Protein AF-A0A8H6I707-F1 (afdb_monomer_lite)

Organism: NCBI:txid980116

Structure (mmCIF, N/CA/C/O backbone):
data_AF-A0A8H6I707-F1
#
_entry.id   AF-A0A8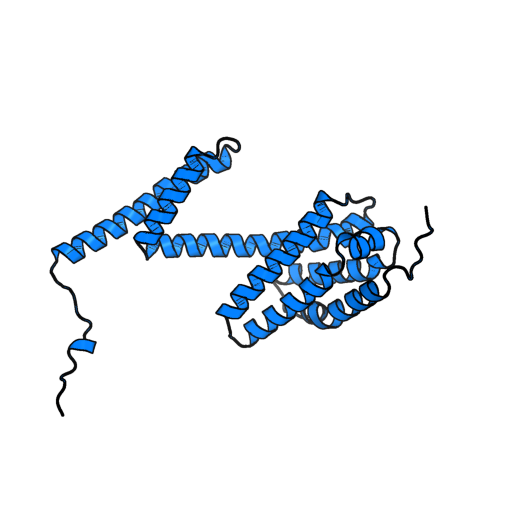H6I707-F1
#
loop_
_atom_site.group_PDB
_atom_site.id
_atom_site.type_symbol
_atom_site.label_atom_id
_atom_site.label_alt_id
_atom_site.label_comp_id
_atom_site.label_asym_id
_atom_site.label_entity_id
_atom_site.label_seq_id
_atom_site.pdbx_PDB_ins_code
_atom_site.Cartn_x
_atom_site.Cartn_y
_atom_site.Cartn_z
_atom_site.occupancy
_atom_site.B_iso_or_equiv
_atom_site.auth_seq_id
_atom_site.auth_comp_id
_atom_site.auth_asym_id
_atom_site.auth_atom_id
_atom_site.pdbx_PDB_model_num
ATOM 1 N N . MET A 1 1 ? -28.990 9.681 16.521 1.00 47.50 1 MET A N 1
ATOM 2 C CA . MET A 1 1 ? -27.832 8.826 16.191 1.00 47.50 1 MET A CA 1
ATOM 3 C C . MET A 1 1 ? -28.212 7.433 16.639 1.00 47.50 1 MET A C 1
ATOM 5 O O . MET A 1 1 ? -28.521 7.293 17.809 1.00 47.50 1 MET A O 1
ATOM 9 N N . ALA A 1 2 ? -28.347 6.466 15.732 1.00 52.16 2 ALA A N 1
ATOM 10 C CA . ALA A 1 2 ? -28.592 5.090 16.159 1.00 52.16 2 ALA A CA 1
ATOM 11 C C . ALA A 1 2 ? -27.351 4.607 16.919 1.00 52.16 2 ALA A C 1
ATOM 13 O O . ALA A 1 2 ? -26.240 4.763 16.407 1.00 52.16 2 ALA A O 1
ATOM 14 N N .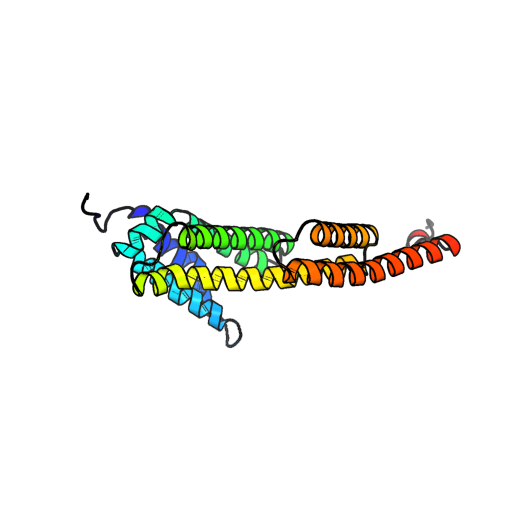 ASP A 1 3 ? -27.536 4.092 18.131 1.00 59.59 3 ASP A N 1
ATOM 15 C CA . ASP A 1 3 ? -26.448 3.581 18.961 1.00 59.59 3 ASP A CA 1
ATOM 16 C C . ASP A 1 3 ? -25.754 2.438 18.216 1.00 59.59 3 ASP A C 1
ATOM 18 O O . ASP A 1 3 ? -26.311 1.350 18.056 1.00 59.59 3 ASP A O 1
ATOM 22 N N . SER A 1 4 ? -24.548 2.692 17.702 1.00 66.38 4 SER A N 1
ATOM 23 C CA . SER A 1 4 ? -23.778 1.670 17.002 1.00 66.38 4 SER A CA 1
ATOM 24 C C . SER A 1 4 ? -23.424 0.570 17.992 1.00 66.38 4 SER A C 1
ATOM 26 O O . SER A 1 4 ? -22.675 0.804 18.946 1.00 66.38 4 SER A O 1
ATOM 28 N N . THR A 1 5 ? -23.959 -0.628 17.784 1.00 81.06 5 THR A N 1
ATOM 29 C CA . THR A 1 5 ? -23.698 -1.749 18.679 1.00 81.06 5 THR A CA 1
ATOM 30 C C . THR A 1 5 ? -22.408 -2.448 18.256 1.00 81.06 5 THR A C 1
ATOM 32 O O . THR A 1 5 ? -22.033 -2.469 17.082 1.00 81.06 5 THR A O 1
ATOM 35 N N . TRP A 1 6 ? -21.698 -3.076 19.193 1.00 77.62 6 TRP A N 1
ATOM 36 C CA . TRP A 1 6 ? -20.438 -3.769 18.883 1.00 77.62 6 TRP A CA 1
ATOM 37 C C . TRP A 1 6 ? -20.618 -4.928 17.880 1.00 77.62 6 TRP A C 1
ATOM 39 O O . TRP A 1 6 ? -19.658 -5.324 17.217 1.00 77.62 6 TRP A O 1
ATOM 49 N N . LYS A 1 7 ? -21.851 -5.431 17.726 1.00 83.31 7 LYS A N 1
ATOM 50 C CA . LYS A 1 7 ? -22.258 -6.455 16.751 1.00 83.31 7 LYS A CA 1
ATOM 51 C C . LYS A 1 7 ? -22.465 -5.913 15.331 1.00 83.31 7 LYS A C 1
ATOM 53 O O . LYS A 1 7 ? -22.609 -6.703 14.400 1.00 83.31 7 LYS A O 1
ATOM 58 N N . ASP A 1 8 ? -22.457 -4.599 15.125 1.00 86.69 8 ASP A N 1
ATOM 59 C CA . ASP A 1 8 ? -22.584 -4.026 13.785 1.00 86.69 8 ASP A CA 1
ATOM 60 C C . ASP A 1 8 ? -21.411 -4.477 12.911 1.00 86.69 8 ASP A C 1
ATOM 62 O O . ASP A 1 8 ? -20.247 -4.361 13.315 1.00 86.69 8 ASP A O 1
ATOM 66 N N . GLY A 1 9 ? -21.713 -4.998 11.719 1.00 88.12 9 GLY A N 1
ATOM 67 C CA . GLY A 1 9 ? -20.696 -5.483 10.785 1.00 88.12 9 GLY A CA 1
ATOM 68 C C . GLY A 1 9 ? -19.899 -6.686 11.301 1.00 88.12 9 GLY A C 1
ATOM 69 O O . GLY A 1 9 ? -18.761 -6.883 10.877 1.00 88.12 9 GLY A O 1
ATOM 70 N N . ILE A 1 10 ? -20.466 -7.493 12.211 1.00 91.44 10 ILE A N 1
ATOM 71 C CA . ILE A 1 10 ? -19.756 -8.606 12.864 1.00 91.44 10 ILE A CA 1
ATOM 72 C C . ILE A 1 10 ? -19.141 -9.602 11.873 1.00 91.44 10 ILE A C 1
ATOM 74 O O . ILE A 1 10 ? -18.035 -10.076 12.109 1.00 91.44 10 ILE A O 1
ATOM 78 N N . LEU A 1 11 ? -19.801 -9.868 10.739 1.00 92.56 11 LEU A N 1
ATOM 79 C CA . LEU A 1 11 ? -19.260 -10.734 9.685 1.00 92.56 11 LEU A CA 1
ATOM 80 C C . LEU A 1 11 ? -17.928 -10.208 9.153 1.00 92.56 11 LEU A C 1
ATOM 82 O O . LEU A 1 11 ? -16.962 -10.961 9.063 1.00 92.56 11 LEU A O 1
ATOM 86 N N . LEU A 1 12 ? -17.857 -8.912 8.847 1.00 93.88 12 LEU A N 1
ATOM 87 C CA . LEU A 1 12 ? -16.632 -8.305 8.349 1.00 93.88 12 LEU A CA 1
ATOM 88 C C . LEU A 1 12 ? -15.565 -8.235 9.448 1.00 93.88 12 LEU A C 1
ATOM 90 O O . LEU A 1 12 ? -14.408 -8.528 9.177 1.00 93.88 12 LEU A O 1
ATOM 94 N N . LYS A 1 13 ? -15.949 -7.941 10.697 1.00 94.00 13 LYS A N 1
ATOM 95 C CA . LYS A 1 13 ? -15.023 -7.951 11.842 1.00 94.00 13 LYS A CA 1
ATOM 96 C C . LYS A 1 13 ? -14.368 -9.317 12.032 1.00 94.00 13 LYS A C 1
ATOM 98 O O . LYS A 1 13 ? -13.145 -9.405 12.116 1.00 94.00 13 LYS A O 1
ATOM 103 N N . ILE A 1 14 ? -15.172 -10.382 12.046 1.00 94.31 14 ILE A N 1
ATOM 104 C CA . ILE A 1 14 ? -14.687 -11.764 12.143 1.00 94.31 14 ILE A CA 1
ATOM 105 C C . ILE A 1 14 ? -13.830 -12.107 10.924 1.00 94.31 14 ILE A C 1
ATOM 107 O O . ILE A 1 14 ? -12.748 -12.662 11.084 1.00 94.31 14 ILE A O 1
ATOM 111 N N . THR A 1 15 ? -14.264 -11.729 9.720 1.00 95.62 15 THR A N 1
ATOM 112 C CA . THR A 1 15 ? -13.485 -11.952 8.494 1.00 95.62 15 THR A CA 1
ATOM 113 C C . THR A 1 15 ? -12.115 -11.287 8.594 1.00 95.62 15 THR A C 1
ATOM 115 O O . THR A 1 15 ? -11.119 -11.953 8.350 1.00 95.62 15 THR A O 1
ATOM 118 N N . ASN A 1 16 ? -12.042 -10.026 9.029 1.00 94.88 16 ASN A N 1
ATOM 119 C CA . ASN A 1 16 ? -10.795 -9.285 9.229 1.00 94.88 16 ASN A CA 1
ATOM 120 C C . ASN A 1 16 ? -9.863 -9.980 10.232 1.00 94.88 16 ASN A C 1
ATOM 122 O O . ASN A 1 16 ? -8.661 -10.058 9.997 1.00 94.88 16 ASN A O 1
ATOM 126 N N . VAL A 1 17 ? -10.413 -10.520 11.324 1.00 94.50 17 VAL A N 1
ATOM 127 C CA . VAL A 1 17 ? -9.647 -11.319 12.292 1.00 94.50 17 VAL A CA 1
ATOM 128 C C . VAL A 1 17 ? -9.099 -12.586 11.632 1.00 94.50 17 VAL A C 1
ATOM 130 O O . VAL A 1 17 ? -7.902 -12.849 11.712 1.00 94.50 17 VAL A O 1
ATOM 133 N N . LEU A 1 18 ? -9.948 -13.349 10.940 1.00 94.00 18 LEU A N 1
ATOM 134 C CA . LEU A 1 18 ? -9.556 -14.603 10.295 1.00 94.00 18 LEU A CA 1
ATOM 135 C C . LEU A 1 18 ? -8.489 -14.385 9.221 1.00 94.00 18 LEU A C 1
ATOM 137 O O . LEU A 1 18 ? -7.448 -15.032 9.257 1.00 94.00 18 LEU A O 1
ATOM 141 N N . VAL A 1 19 ? -8.707 -13.451 8.294 1.00 93.56 19 VAL A N 1
ATOM 142 C CA . VAL A 1 19 ? -7.744 -13.163 7.219 1.00 93.56 19 VAL A CA 1
ATOM 143 C C . VAL A 1 19 ? -6.437 -12.598 7.768 1.00 93.56 19 VAL A C 1
ATOM 145 O O . VAL A 1 19 ? -5.379 -12.910 7.229 1.00 93.56 19 VAL A O 1
ATOM 148 N N . TYR A 1 20 ? -6.478 -11.832 8.864 1.00 92.56 20 TYR A N 1
ATOM 149 C CA . TYR A 1 20 ? -5.261 -11.385 9.529 1.00 92.56 20 TYR A CA 1
ATOM 150 C C . TYR A 1 20 ? -4.444 -12.578 10.026 1.00 92.56 20 TYR A C 1
ATOM 152 O O . TYR A 1 20 ? -3.286 -12.716 9.647 1.00 92.56 20 TYR A O 1
ATOM 160 N N . PHE A 1 21 ? -5.035 -13.478 10.814 1.00 90.56 21 PHE A N 1
ATOM 161 C CA . PHE A 1 21 ? -4.292 -14.612 11.369 1.00 90.56 21 PHE A CA 1
ATOM 162 C C . PHE A 1 21 ? -3.865 -15.639 10.314 1.00 90.56 21 PHE A C 1
ATOM 164 O O . PHE A 1 21 ? -2.775 -16.192 10.427 1.00 90.56 21 PHE A O 1
ATOM 171 N N . LEU A 1 22 ? -4.686 -15.872 9.287 1.00 87.94 22 LEU A N 1
ATOM 172 C CA . LEU A 1 22 ? -4.399 -16.862 8.246 1.00 87.94 22 LEU A CA 1
ATOM 173 C C . LEU A 1 22 ? -3.370 -16.381 7.216 1.00 87.94 22 LEU A C 1
ATOM 175 O O . LEU A 1 22 ? -2.589 -17.194 6.730 1.00 87.94 22 LEU A O 1
ATOM 179 N N . PHE A 1 23 ? -3.375 -15.091 6.863 1.00 87.50 23 PHE A N 1
ATOM 180 C CA . PHE A 1 23 ? -2.634 -14.593 5.694 1.00 87.50 23 PHE A CA 1
ATOM 181 C C . PHE A 1 23 ? -1.590 -13.516 6.003 1.00 87.50 23 PHE A C 1
ATOM 183 O O . PHE A 1 23 ? -0.631 -13.363 5.248 1.00 87.50 23 PHE A O 1
ATOM 190 N N . LEU A 1 24 ? -1.760 -12.755 7.087 1.00 82.12 24 LEU A N 1
ATOM 191 C CA . LEU A 1 24 ? -0.835 -11.682 7.474 1.00 82.12 24 LEU A CA 1
ATOM 192 C C . LEU A 1 24 ? 0.046 -12.116 8.659 1.00 82.12 24 LEU A C 1
ATOM 194 O O . LEU A 1 24 ? 1.253 -11.890 8.652 1.00 82.12 24 LEU A O 1
ATOM 198 N N . GLY A 1 25 ? -0.521 -12.810 9.649 1.00 67.06 25 GLY A N 1
ATOM 199 C CA . GLY A 1 25 ? 0.134 -13.152 10.915 1.00 67.06 25 GLY A CA 1
ATOM 200 C C . GLY A 1 25 ? 1.365 -14.055 10.792 1.00 67.06 25 GLY A C 1
ATOM 201 O O . GLY A 1 25 ? 2.276 -13.950 11.613 1.00 67.06 25 GLY A O 1
ATOM 202 N N . SER A 1 26 ? 1.454 -14.888 9.751 1.00 60.56 26 SER A N 1
ATOM 203 C CA . SER A 1 26 ? 2.606 -15.775 9.524 1.00 60.56 26 SER A CA 1
ATOM 204 C C . SER A 1 26 ? 3.907 -15.024 9.220 1.00 60.56 26 SER A C 1
ATOM 206 O O . SER A 1 26 ? 4.987 -15.576 9.415 1.00 60.56 26 SER A O 1
ATOM 208 N N . ASN A 1 27 ? 3.830 -13.759 8.792 1.00 61.41 27 ASN A N 1
ATOM 209 C CA . ASN A 1 27 ? 4.999 -12.962 8.408 1.00 61.41 27 ASN A CA 1
ATOM 210 C C . ASN A 1 27 ? 5.709 -12.282 9.592 1.00 61.41 27 ASN A C 1
ATOM 212 O O . ASN A 1 27 ? 6.724 -11.618 9.391 1.00 61.41 27 ASN A O 1
ATOM 216 N N . ILE A 1 28 ? 5.214 -12.448 10.826 1.00 58.28 28 ILE A N 1
ATOM 217 C CA . ILE A 1 28 ? 5.841 -11.880 12.036 1.00 58.28 28 ILE A CA 1
ATOM 218 C C . ILE A 1 28 ? 7.201 -12.549 12.326 1.00 58.28 28 ILE A C 1
ATOM 220 O O . ILE A 1 28 ? 8.060 -11.955 12.974 1.00 58.28 28 ILE A O 1
ATOM 224 N N . TYR A 1 29 ? 7.444 -13.742 11.774 1.00 50.97 29 TYR A N 1
ATOM 225 C CA . TYR A 1 29 ? 8.694 -14.484 11.921 1.00 50.97 29 TYR A CA 1
ATOM 226 C C . TYR A 1 29 ? 9.591 -14.321 10.683 1.00 50.97 29 TYR A C 1
ATOM 228 O O . TYR A 1 29 ? 9.667 -15.211 9.841 1.00 50.97 29 TYR A O 1
ATOM 236 N N . THR A 1 30 ? 10.286 -13.187 10.552 1.00 55.25 30 THR A N 1
ATOM 237 C CA . THR A 1 30 ? 11.397 -13.041 9.587 1.00 55.25 30 THR A CA 1
ATOM 238 C C . THR A 1 30 ? 12.643 -12.404 10.242 1.00 55.25 30 THR A C 1
ATOM 240 O O . THR A 1 30 ? 12.499 -11.602 11.163 1.00 55.25 30 THR A O 1
ATOM 243 N N . PRO A 1 31 ? 13.866 -12.824 9.842 1.00 48.84 31 PRO A N 1
ATOM 244 C CA . PRO A 1 31 ? 15.139 -12.646 10.571 1.00 48.84 31 PRO A CA 1
ATOM 245 C C . PRO A 1 31 ? 15.646 -11.183 10.605 1.00 48.84 31 PRO A C 1
ATOM 247 O O . PRO A 1 31 ? 15.105 -10.335 9.893 1.00 48.84 31 PRO A O 1
ATOM 250 N N . PRO A 1 32 ? 16.671 -10.845 11.426 1.00 48.31 32 PRO A N 1
ATOM 251 C CA . PRO A 1 32 ? 17.026 -9.451 11.722 1.00 48.31 32 PRO A CA 1
ATOM 252 C C . PRO A 1 32 ? 17.471 -8.647 10.490 1.00 48.31 32 PRO A C 1
ATOM 254 O O . PRO A 1 32 ? 18.205 -9.147 9.640 1.00 48.31 32 PRO A O 1
ATOM 257 N N . GLY A 1 33 ? 17.063 -7.371 10.428 1.00 59.75 33 GLY A N 1
ATOM 258 C CA . GLY A 1 33 ? 17.470 -6.411 9.393 1.00 59.75 33 GLY A CA 1
ATOM 259 C C . GLY A 1 33 ? 16.309 -5.549 8.859 1.00 59.75 33 GLY A C 1
ATOM 260 O O . GLY A 1 33 ? 15.392 -5.238 9.620 1.00 59.75 33 GLY A O 1
ATOM 261 N N . PRO A 1 34 ? 16.299 -5.147 7.568 1.00 56.72 34 PRO A N 1
ATOM 262 C CA . PRO A 1 34 ? 15.285 -4.247 6.985 1.00 56.72 34 PRO A CA 1
ATOM 263 C C . PRO A 1 34 ? 13.833 -4.768 7.051 1.00 56.72 34 PRO A C 1
ATOM 265 O O . PRO A 1 34 ? 12.900 -4.019 6.771 1.00 56.72 34 PRO A O 1
ATOM 268 N N . PHE A 1 35 ? 13.628 -6.013 7.486 1.00 67.25 35 PHE A N 1
ATOM 269 C CA . PHE A 1 35 ? 12.322 -6.622 7.742 1.00 67.25 35 PHE A CA 1
ATOM 270 C C . PHE A 1 35 ? 11.647 -6.155 9.047 1.00 67.25 35 PHE A C 1
ATOM 272 O O . PHE A 1 35 ? 10.461 -6.408 9.234 1.00 67.25 35 PHE A O 1
ATOM 279 N N . LEU A 1 36 ? 12.337 -5.401 9.918 1.00 75.00 36 LEU A N 1
ATOM 280 C CA . LEU A 1 36 ? 11.749 -4.859 11.158 1.00 75.00 36 LEU A CA 1
ATOM 281 C C . LEU A 1 36 ? 10.542 -3.943 10.909 1.00 75.00 36 LEU A C 1
ATOM 283 O O . LEU A 1 36 ? 9.583 -3.956 11.680 1.00 75.00 36 LEU A O 1
ATOM 287 N N . ILE A 1 37 ? 10.568 -3.163 9.823 1.00 80.38 37 ILE A N 1
ATOM 288 C CA . ILE A 1 37 ? 9.442 -2.297 9.445 1.00 80.38 37 ILE A CA 1
ATOM 289 C C . ILE A 1 37 ? 8.227 -3.152 9.073 1.00 80.38 37 ILE A C 1
ATOM 291 O O . ILE A 1 37 ? 7.104 -2.805 9.427 1.00 80.38 37 ILE A O 1
ATOM 295 N N . TRP A 1 38 ? 8.441 -4.298 8.423 1.00 83.19 38 TRP A N 1
ATOM 296 C CA . TRP A 1 38 ? 7.367 -5.224 8.076 1.00 83.19 38 TRP A CA 1
ATOM 297 C C . TRP A 1 38 ? 6.721 -5.816 9.329 1.00 83.19 38 TRP A C 1
ATOM 299 O O . TRP A 1 38 ? 5.499 -5.767 9.467 1.00 83.19 38 TRP A O 1
ATOM 309 N N . SER A 1 39 ? 7.527 -6.277 10.290 1.00 82.88 39 SER A N 1
ATOM 310 C CA . SER A 1 39 ? 7.032 -6.744 11.591 1.00 82.88 39 SER A CA 1
ATOM 311 C C . SER A 1 39 ? 6.254 -5.651 12.328 1.00 82.88 39 SER A C 1
ATOM 313 O O . SER A 1 39 ? 5.172 -5.919 12.848 1.00 82.88 39 SER A O 1
ATOM 315 N N . LEU A 1 40 ? 6.747 -4.407 12.317 1.00 87.19 40 LEU A N 1
ATOM 316 C CA . LEU A 1 40 ? 6.047 -3.263 12.905 1.00 87.19 40 LEU A CA 1
ATOM 317 C C . LEU A 1 40 ? 4.691 -3.014 12.231 1.00 87.19 40 LEU A C 1
ATOM 319 O O . LEU A 1 40 ? 3.696 -2.834 12.929 1.00 87.19 40 LEU A O 1
ATOM 323 N N . ILE A 1 41 ? 4.627 -3.046 10.895 1.00 90.19 41 ILE A N 1
ATOM 324 C CA . ILE A 1 41 ? 3.366 -2.913 10.149 1.00 90.19 41 ILE A CA 1
ATOM 325 C C . ILE A 1 41 ? 2.387 -4.012 10.572 1.00 90.19 41 ILE A C 1
ATOM 327 O O . ILE A 1 41 ? 1.230 -3.709 10.842 1.00 90.19 41 ILE A O 1
ATOM 331 N N . HIS A 1 42 ? 2.835 -5.262 10.700 1.00 88.62 42 HIS A N 1
ATOM 332 C CA . HIS A 1 42 ? 1.970 -6.374 11.111 1.00 88.62 42 HIS A CA 1
ATOM 333 C C . HIS A 1 42 ? 1.439 -6.189 12.533 1.00 88.62 42 HIS A C 1
ATOM 335 O O . HIS A 1 42 ? 0.245 -6.353 12.767 1.00 88.62 42 HIS A O 1
ATOM 341 N N . VAL A 1 43 ? 2.288 -5.759 13.469 1.00 90.06 43 VAL A N 1
ATOM 342 C CA . VAL A 1 43 ? 1.866 -5.436 14.841 1.00 90.06 43 VAL A CA 1
ATOM 343 C C . VAL A 1 43 ? 0.848 -4.291 14.859 1.00 90.06 43 VAL A C 1
ATOM 345 O O . VAL A 1 43 ? -0.156 -4.371 15.567 1.00 90.06 43 VAL A O 1
ATOM 348 N N . LEU A 1 44 ? 1.053 -3.244 14.058 1.00 92.88 44 LEU A N 1
ATOM 349 C CA . LEU A 1 44 ? 0.096 -2.141 13.951 1.00 92.88 44 LEU A CA 1
ATOM 350 C C . LEU A 1 44 ? -1.226 -2.591 13.314 1.00 92.88 44 LEU A C 1
ATOM 352 O O . LEU A 1 44 ? -2.285 -2.193 13.793 1.00 92.88 44 LEU A O 1
ATOM 356 N N . LEU A 1 45 ? -1.178 -3.459 12.298 1.00 93.12 45 LEU A N 1
ATOM 357 C CA . LEU A 1 45 ? -2.360 -4.050 11.663 1.00 93.12 45 LEU A CA 1
ATOM 358 C C . LEU A 1 45 ? -3.132 -4.973 12.613 1.00 93.12 45 LEU A C 1
ATOM 360 O O . LEU A 1 45 ? -4.362 -4.967 12.590 1.00 93.12 45 LEU A O 1
ATOM 364 N N . LEU A 1 46 ? -2.450 -5.712 13.496 1.00 92.81 46 LEU A N 1
ATOM 365 C CA . LEU A 1 46 ? -3.109 -6.417 14.599 1.00 92.81 46 LEU A CA 1
ATOM 366 C C . LEU A 1 46 ? -3.862 -5.426 15.489 1.00 92.81 46 LEU A C 1
ATOM 368 O O . LEU A 1 46 ? -5.025 -5.650 15.824 1.00 92.81 46 LEU A O 1
ATOM 372 N N . GLY A 1 47 ? -3.219 -4.303 15.817 1.00 93.12 47 GLY A N 1
ATOM 373 C CA . GLY A 1 47 ? -3.850 -3.181 16.504 1.00 93.12 47 GLY A CA 1
ATOM 374 C C . GLY A 1 47 ? -5.098 -2.678 15.774 1.00 93.12 47 GLY A C 1
ATOM 375 O O . GLY A 1 47 ? -6.139 -2.540 16.405 1.00 93.12 47 GLY A O 1
ATOM 376 N N . THR A 1 48 ? -5.053 -2.504 14.447 1.00 94.19 48 THR A N 1
ATOM 377 C CA . THR A 1 48 ? -6.216 -2.135 13.613 1.00 94.19 48 THR A CA 1
ATOM 378 C C . THR A 1 48 ? -7.364 -3.139 13.742 1.00 94.19 48 THR A C 1
ATOM 380 O O . THR A 1 48 ? -8.523 -2.756 13.923 1.00 94.19 48 THR A O 1
ATOM 383 N N . VAL A 1 49 ? -7.047 -4.434 13.670 1.00 94.25 49 VAL A N 1
ATOM 384 C CA . VAL A 1 49 ? -8.016 -5.539 13.748 1.00 94.25 49 VAL A CA 1
ATOM 385 C C . VAL A 1 49 ? -8.645 -5.642 15.138 1.00 94.25 49 VAL A C 1
ATOM 387 O O . VAL A 1 49 ? -9.803 -6.038 15.249 1.00 94.25 49 VAL A O 1
ATOM 390 N N . ILE A 1 50 ? -7.936 -5.260 16.198 1.00 93.25 50 ILE A N 1
ATOM 391 C CA . ILE A 1 50 ? -8.506 -5.150 17.548 1.00 93.25 50 ILE A CA 1
ATOM 392 C C . ILE A 1 50 ? -9.318 -3.852 17.676 1.00 93.25 50 ILE A C 1
ATOM 394 O O . ILE A 1 50 ? -10.420 -3.845 18.228 1.00 93.25 50 ILE A O 1
ATOM 398 N N . TYR A 1 51 ? -8.817 -2.749 17.121 1.00 93.50 51 TYR A N 1
ATOM 399 C CA . TYR A 1 51 ? -9.430 -1.431 17.249 1.00 93.50 51 TYR A CA 1
ATOM 400 C C . TYR A 1 51 ? -10.787 -1.327 16.535 1.00 93.50 51 TYR A C 1
ATOM 402 O O . TYR A 1 51 ? -11.660 -0.584 16.978 1.00 93.50 51 TYR A O 1
ATOM 410 N N . GLN A 1 52 ? -11.038 -2.134 15.495 1.00 93.19 52 GLN A N 1
ATOM 411 C CA . GLN A 1 52 ? -12.325 -2.159 14.779 1.00 93.19 52 GLN A CA 1
ATOM 412 C C . GLN A 1 52 ? -13.545 -2.512 15.660 1.00 93.19 52 GLN A C 1
ATOM 414 O O . GLN A 1 52 ? -14.685 -2.298 15.245 1.00 93.19 52 GLN A O 1
ATOM 419 N N . PHE A 1 53 ? -13.332 -3.090 16.849 1.00 92.69 53 PHE A N 1
ATOM 420 C CA . PHE A 1 53 ? -14.402 -3.397 17.806 1.00 92.69 53 PHE A CA 1
ATOM 421 C C . PHE A 1 53 ? -14.847 -2.174 18.624 1.00 92.69 53 PHE A C 1
ATOM 423 O O . PHE A 1 53 ? -15.912 -2.214 19.241 1.00 92.69 53 PHE A O 1
ATOM 430 N N . PHE A 1 54 ? -14.080 -1.083 18.586 1.00 91.38 54 PHE A N 1
ATOM 431 C CA . PHE A 1 54 ? -14.408 0.193 19.216 1.00 91.38 54 PHE A CA 1
ATOM 432 C C . PHE A 1 54 ? -15.145 1.120 18.232 1.00 91.38 54 PHE A C 1
ATOM 434 O O . PHE A 1 54 ? -15.001 0.955 17.019 1.00 91.38 54 PHE A O 1
ATOM 441 N N . PRO A 1 55 ? -15.909 2.122 18.712 1.00 86.88 55 PRO A N 1
ATOM 442 C CA . PRO A 1 55 ? -16.692 3.004 17.841 1.00 86.88 55 PRO A CA 1
ATOM 443 C C . PRO A 1 55 ? -15.868 3.732 16.763 1.00 86.88 55 PRO A C 1
ATOM 445 O O . PRO A 1 55 ? -16.265 3.726 15.599 1.00 86.88 55 PRO A O 1
ATOM 448 N N . GLY A 1 56 ? -14.700 4.289 17.120 1.00 84.56 56 GLY A N 1
ATOM 449 C CA . GLY A 1 56 ? -13.809 4.977 16.168 1.00 84.56 56 GLY A CA 1
ATOM 450 C C . GLY A 1 56 ? -13.228 4.034 15.111 1.00 84.56 56 GLY A C 1
ATOM 451 O O . GLY A 1 56 ? -13.280 4.302 13.908 1.00 84.56 56 GLY A O 1
ATOM 452 N N . GLY A 1 57 ? -12.784 2.852 15.547 1.00 86.50 57 GLY A N 1
ATOM 453 C CA . GLY A 1 57 ? -12.269 1.824 14.651 1.00 86.50 57 GLY A CA 1
ATOM 454 C C . GLY A 1 57 ? -13.329 1.236 13.728 1.00 86.50 57 GLY A C 1
ATOM 455 O O . GLY A 1 57 ? -13.042 1.020 12.554 1.00 86.50 57 GLY A O 1
ATOM 456 N N . LYS A 1 58 ? -14.560 1.013 14.205 1.00 91.25 58 LYS A N 1
ATOM 457 C CA . LYS A 1 58 ? -15.667 0.516 13.371 1.00 91.25 58 LYS A CA 1
ATOM 458 C C . LYS A 1 58 ? -15.932 1.463 12.199 1.00 91.25 58 LYS A C 1
ATOM 460 O O . LYS A 1 58 ? -15.945 1.002 11.058 1.00 91.25 58 LYS A O 1
ATOM 465 N N . ALA A 1 59 ? -16.082 2.760 12.474 1.00 88.25 59 ALA A N 1
ATOM 466 C CA . ALA A 1 59 ? -16.405 3.758 11.454 1.00 88.25 59 ALA A CA 1
ATOM 467 C C . ALA A 1 59 ? -15.401 3.746 10.290 1.00 88.25 59 ALA A C 1
ATOM 469 O O . ALA A 1 59 ? -15.780 3.839 9.127 1.00 88.25 59 ALA A O 1
ATOM 470 N N . THR A 1 60 ? -14.115 3.548 10.577 1.00 89.06 60 THR A N 1
ATOM 471 C CA . THR A 1 60 ? -13.105 3.560 9.514 1.00 89.06 60 THR A CA 1
ATOM 472 C C . THR A 1 60 ? -12.822 2.167 8.955 1.00 89.06 60 THR A C 1
ATOM 474 O O . THR A 1 60 ? -12.804 1.979 7.743 1.00 89.06 60 THR A O 1
ATOM 477 N N . VAL A 1 61 ? -12.617 1.152 9.795 1.00 91.00 61 VAL A N 1
ATOM 478 C CA . VAL A 1 61 ? -12.202 -0.189 9.341 1.00 91.00 61 VAL A CA 1
ATOM 479 C C . VAL A 1 61 ? -13.365 -0.964 8.718 1.00 91.00 61 VAL A C 1
ATOM 481 O O . VAL A 1 61 ? -13.196 -1.617 7.689 1.00 91.00 61 VAL A O 1
ATOM 484 N N . VAL A 1 62 ? -14.555 -0.887 9.311 1.00 92.31 62 VA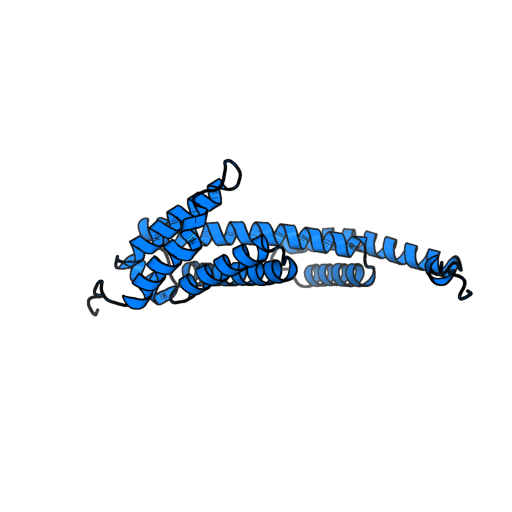L A N 1
ATOM 485 C CA . VAL A 1 62 ? -15.724 -1.646 8.848 1.00 92.31 62 VAL A CA 1
ATOM 486 C C . VAL A 1 62 ? -16.479 -0.860 7.784 1.00 92.31 62 VAL A C 1
ATOM 488 O O . VAL A 1 62 ? -16.728 -1.399 6.704 1.00 92.31 62 VAL A O 1
ATOM 491 N N . ASP A 1 63 ? -16.794 0.408 8.057 1.00 90.00 63 ASP A N 1
ATOM 492 C CA . ASP A 1 63 ? -17.664 1.184 7.168 1.00 90.00 63 ASP A CA 1
ATOM 493 C C . ASP A 1 63 ? -16.882 1.774 5.975 1.00 90.00 63 ASP A C 1
ATOM 495 O O . ASP A 1 63 ? -17.352 1.703 4.838 1.00 90.00 63 ASP A O 1
ATOM 499 N N . ALA A 1 64 ? -15.656 2.280 6.182 1.00 89.44 64 ALA A N 1
ATOM 500 C CA . ALA A 1 64 ? -14.865 2.890 5.105 1.00 89.44 64 ALA A CA 1
ATOM 501 C C . ALA A 1 64 ? -13.981 1.893 4.338 1.00 89.44 64 ALA A C 1
ATOM 503 O O . ALA A 1 64 ? -14.099 1.758 3.115 1.00 89.44 64 ALA A O 1
ATOM 504 N N . ILE A 1 65 ? -13.077 1.196 5.035 1.00 93.00 65 ILE A N 1
ATOM 505 C CA . ILE A 1 65 ? -12.132 0.246 4.428 1.00 93.00 65 ILE A CA 1
ATOM 506 C C . ILE A 1 65 ? -12.899 -0.964 3.890 1.00 93.00 65 ILE A C 1
ATOM 508 O O . ILE A 1 65 ? -12.726 -1.330 2.722 1.00 93.00 65 ILE A O 1
ATOM 512 N N . SER A 1 66 ? -13.821 -1.508 4.686 1.00 93.31 66 SER A N 1
ATOM 513 C CA . SER A 1 66 ? -14.724 -2.587 4.290 1.00 93.31 66 SER A CA 1
ATOM 514 C C . SER A 1 66 ? -13.964 -3.837 3.788 1.00 93.31 66 SER A C 1
ATOM 516 O O . SER A 1 66 ? -12.862 -4.142 4.248 1.00 93.31 66 SER A O 1
ATOM 518 N N . TRP A 1 67 ? -14.513 -4.550 2.799 1.00 95.31 67 TRP A N 1
ATOM 519 C CA . TRP A 1 67 ? -13.954 -5.759 2.167 1.00 95.31 67 TRP A CA 1
ATOM 520 C C . TRP A 1 67 ? -12.572 -5.600 1.514 1.00 95.31 67 TRP A C 1
ATOM 522 O O . TRP A 1 67 ? -11.973 -6.582 1.075 1.00 95.31 67 TRP A O 1
ATOM 532 N N . ARG A 1 68 ? -12.023 -4.385 1.477 1.00 95.00 68 ARG A N 1
ATOM 533 C CA . ARG A 1 68 ? -10.697 -4.118 0.912 1.00 95.00 68 ARG A CA 1
ATOM 534 C C . ARG A 1 68 ? -9.580 -4.676 1.783 1.00 95.00 68 ARG A C 1
ATOM 536 O O . ARG A 1 68 ? -8.565 -5.095 1.242 1.00 95.00 68 ARG A O 1
ATOM 543 N N . PHE A 1 69 ? -9.770 -4.725 3.103 1.00 94.88 69 PHE A N 1
ATOM 544 C CA . PHE A 1 69 ? -8.781 -5.325 3.996 1.00 94.88 69 PHE A CA 1
ATOM 545 C C . PHE A 1 69 ? -8.665 -6.852 3.799 1.00 94.88 69 PHE A C 1
ATOM 547 O O . PHE A 1 69 ? -7.553 -7.327 3.571 1.00 94.88 69 PHE A O 1
ATOM 554 N N . PRO A 1 70 ? -9.770 -7.627 3.754 1.00 95.88 70 PRO A N 1
ATOM 555 C CA . PRO A 1 70 ? -9.721 -9.032 3.349 1.00 95.88 70 PRO A CA 1
ATOM 556 C C . PRO A 1 70 ? -9.134 -9.249 1.955 1.00 95.88 70 PRO A C 1
ATOM 558 O O . PRO A 1 70 ? -8.326 -10.156 1.770 1.00 95.88 70 PRO A O 1
ATOM 561 N N . LEU A 1 71 ? -9.492 -8.399 0.986 1.00 96.00 71 LEU A N 1
ATOM 562 C CA . LEU A 1 71 ? -8.927 -8.467 -0.360 1.00 96.00 71 LEU A CA 1
ATOM 563 C C . LEU A 1 71 ? -7.403 -8.292 -0.342 1.00 96.00 71 LEU A C 1
ATOM 565 O O . LEU A 1 71 ? -6.699 -9.087 -0.959 1.00 96.00 71 LEU A O 1
ATOM 569 N N . LEU A 1 72 ? -6.892 -7.299 0.393 1.00 94.88 72 LEU A N 1
ATOM 570 C CA . LEU A 1 72 ? -5.456 -7.079 0.569 1.00 94.88 72 LEU A CA 1
ATOM 571 C C . LEU A 1 72 ? -4.767 -8.322 1.147 1.00 94.88 72 LEU A C 1
ATOM 573 O O . LEU A 1 72 ? -3.747 -8.755 0.617 1.00 94.88 72 LEU A O 1
ATOM 577 N N . ALA A 1 73 ? -5.339 -8.919 2.195 1.00 93.38 73 ALA A N 1
ATOM 578 C CA . ALA A 1 73 ? -4.785 -10.111 2.831 1.00 93.38 73 ALA A CA 1
ATOM 579 C C . ALA A 1 73 ? -4.705 -11.303 1.858 1.00 93.38 73 ALA A C 1
ATOM 581 O O . ALA A 1 73 ? -3.671 -11.965 1.776 1.00 93.38 73 ALA A O 1
ATOM 582 N N . ILE A 1 74 ? -5.765 -11.538 1.077 1.00 94.31 74 ILE A N 1
ATOM 583 C CA . ILE A 1 74 ? -5.817 -12.616 0.079 1.00 94.31 74 ILE A CA 1
ATOM 584 C C . ILE A 1 74 ? -4.807 -12.367 -1.046 1.00 94.31 74 ILE A C 1
ATOM 586 O O . ILE A 1 74 ? -4.028 -13.259 -1.373 1.00 94.31 74 ILE A O 1
ATOM 590 N N . LEU A 1 75 ? -4.783 -11.160 -1.620 1.00 95.12 75 LEU A N 1
ATOM 591 C CA . LEU A 1 75 ? -3.835 -10.805 -2.682 1.00 95.12 75 LEU A CA 1
ATOM 592 C C . LEU A 1 75 ? -2.386 -10.972 -2.215 1.00 95.12 75 LEU A C 1
ATOM 594 O O . LEU A 1 75 ? -1.563 -11.504 -2.958 1.00 95.12 75 LEU A O 1
ATOM 598 N N . ASN A 1 76 ? -2.090 -10.571 -0.976 1.00 92.31 76 ASN A N 1
ATOM 599 C CA . ASN A 1 76 ? -0.769 -10.730 -0.382 1.00 92.31 76 ASN A CA 1
ATOM 600 C C . ASN A 1 76 ? -0.397 -12.207 -0.173 1.00 92.31 76 ASN A C 1
ATOM 602 O O . ASN A 1 76 ? 0.720 -12.607 -0.494 1.00 92.31 76 ASN A O 1
ATOM 606 N N . ALA A 1 77 ? -1.323 -13.042 0.307 1.00 91.94 77 ALA A N 1
ATOM 607 C CA . ALA A 1 77 ? -1.074 -14.477 0.450 1.00 91.94 77 ALA A CA 1
ATOM 608 C C . ALA A 1 77 ? -0.796 -15.151 -0.897 1.00 91.94 77 ALA A C 1
ATOM 610 O O . ALA A 1 77 ? 0.148 -15.936 -1.008 1.00 91.94 77 ALA A O 1
ATOM 611 N N . VAL A 1 78 ? -1.580 -14.817 -1.929 1.00 93.38 78 VAL A N 1
ATOM 612 C CA . VAL A 1 78 ? -1.350 -15.335 -3.281 1.00 93.38 78 VAL A CA 1
ATOM 613 C C . VAL A 1 78 ? 0.010 -14.875 -3.792 1.00 93.38 78 VAL A C 1
ATOM 615 O O . VAL A 1 78 ? 0.778 -15.721 -4.233 1.00 93.38 78 VAL A O 1
ATOM 618 N N . TYR A 1 79 ? 0.345 -13.585 -3.655 1.00 92.12 79 TYR A N 1
ATOM 619 C CA . TYR A 1 79 ? 1.658 -13.034 -4.007 1.00 92.12 79 TYR A CA 1
ATOM 620 C C . TYR A 1 79 ? 2.813 -13.834 -3.382 1.00 92.12 79 TYR A C 1
ATOM 622 O O . TYR A 1 79 ? 3.695 -14.300 -4.105 1.00 92.12 79 TYR A O 1
ATOM 630 N N . ILE A 1 80 ? 2.791 -14.033 -2.060 1.00 88.94 80 ILE A N 1
ATOM 631 C CA . ILE A 1 80 ? 3.847 -14.764 -1.344 1.00 88.94 80 ILE A CA 1
ATOM 632 C C . ILE A 1 80 ? 3.935 -16.208 -1.848 1.00 88.94 80 ILE A C 1
ATOM 634 O O . ILE A 1 80 ? 5.034 -16.711 -2.082 1.00 88.94 80 ILE A O 1
ATOM 638 N N . ASN A 1 81 ? 2.794 -16.869 -2.057 1.00 91.50 81 ASN A N 1
ATOM 639 C CA . ASN A 1 81 ? 2.757 -18.249 -2.528 1.00 91.50 81 ASN A CA 1
ATOM 640 C C . ASN A 1 81 ? 3.323 -18.405 -3.95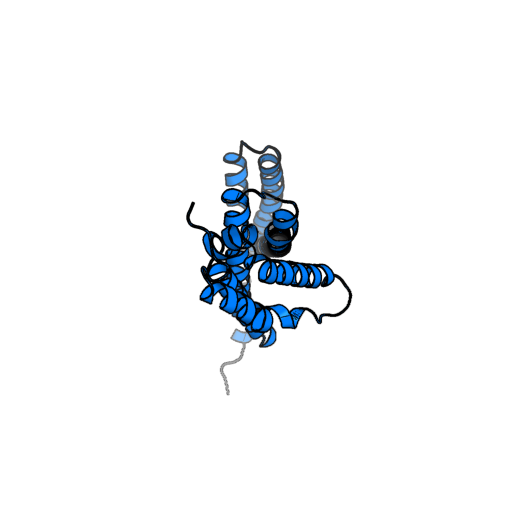0 1.00 91.50 81 ASN A C 1
ATOM 642 O O . ASN A 1 81 ? 4.149 -19.292 -4.185 1.00 91.50 81 ASN A O 1
ATOM 646 N N . VAL A 1 82 ? 2.939 -17.534 -4.890 1.00 92.06 82 VAL A N 1
ATOM 647 C CA . VAL A 1 82 ? 3.454 -17.594 -6.269 1.00 92.06 82 VAL A CA 1
ATOM 648 C C . VAL A 1 82 ? 4.926 -17.191 -6.348 1.00 92.06 82 VAL A C 1
ATOM 650 O O . VAL A 1 82 ? 5.667 -17.753 -7.155 1.00 92.06 82 VAL A O 1
ATOM 653 N N . TRP A 1 83 ? 5.373 -16.272 -5.483 1.00 88.81 83 TRP A N 1
ATOM 654 C CA . TRP A 1 83 ? 6.781 -15.899 -5.358 1.00 88.81 83 TRP A CA 1
ATOM 655 C C . TRP A 1 83 ? 7.619 -17.061 -4.815 1.00 88.81 83 TRP A C 1
ATOM 657 O O . TRP A 1 83 ? 8.639 -17.415 -5.407 1.00 88.81 83 TRP A O 1
ATOM 667 N N . ALA A 1 84 ? 7.152 -17.723 -3.751 1.00 87.31 84 ALA A N 1
ATOM 668 C CA . ALA A 1 84 ? 7.803 -18.907 -3.191 1.00 87.31 84 ALA A CA 1
ATOM 669 C C . ALA A 1 84 ? 7.870 -20.059 -4.210 1.00 87.31 84 ALA A C 1
ATOM 671 O O . ALA A 1 84 ? 8.873 -20.764 -4.282 1.00 87.31 84 ALA A O 1
ATOM 672 N N . SER A 1 85 ? 6.844 -20.185 -5.055 1.00 91.69 85 SER A N 1
ATOM 673 C CA . SER A 1 85 ? 6.773 -21.168 -6.146 1.00 91.69 85 SER A CA 1
ATOM 674 C C . SER A 1 85 ? 7.596 -20.788 -7.387 1.00 91.69 85 SER A C 1
ATOM 676 O O . SER A 1 85 ? 7.504 -21.466 -8.404 1.00 91.69 85 SER A O 1
ATOM 678 N N . GLN A 1 86 ? 8.399 -19.715 -7.332 1.00 90.56 86 GLN A N 1
ATOM 679 C CA . GLN A 1 86 ? 9.278 -19.257 -8.422 1.00 90.56 86 GLN A CA 1
ATOM 680 C C . GLN A 1 86 ? 8.536 -18.789 -9.693 1.00 90.56 86 GLN A C 1
ATOM 682 O O . GLN A 1 86 ? 9.141 -18.607 -10.750 1.00 90.56 86 GLN A O 1
ATOM 687 N N . HIS A 1 87 ? 7.227 -18.529 -9.616 1.00 90.31 87 HIS A N 1
ATOM 688 C CA . HIS A 1 87 ? 6.439 -17.996 -10.731 1.00 90.31 87 HIS A CA 1
ATOM 689 C C . HIS A 1 87 ? 6.524 -16.465 -10.777 1.00 90.31 87 HIS A C 1
ATOM 691 O O . HIS A 1 87 ? 5.550 -15.753 -10.531 1.00 90.31 87 HIS A O 1
ATOM 697 N N . TYR A 1 88 ? 7.706 -15.941 -11.104 1.00 88.06 88 TYR A N 1
ATOM 698 C CA . TYR A 1 88 ? 8.043 -14.523 -10.936 1.00 88.06 88 TYR A CA 1
ATOM 699 C C . TYR A 1 88 ? 7.196 -13.536 -11.748 1.00 88.06 88 TYR A C 1
ATOM 701 O O . TYR A 1 88 ? 6.888 -12.458 -11.248 1.00 88.06 88 TYR A O 1
ATOM 709 N N . ILE A 1 89 ? 6.773 -13.892 -12.965 1.00 88.62 89 ILE A N 1
ATOM 710 C CA . ILE A 1 89 ? 5.899 -13.027 -13.780 1.00 88.62 89 ILE A CA 1
ATOM 711 C C . ILE A 1 89 ? 4.528 -12.879 -13.108 1.00 88.62 89 ILE A C 1
ATOM 713 O O . ILE A 1 89 ? 3.991 -11.780 -12.998 1.00 88.62 89 ILE A O 1
ATOM 717 N N . VAL A 1 90 ? 3.979 -13.983 -12.600 1.00 90.19 90 VAL A N 1
ATOM 718 C CA . VAL A 1 90 ? 2.701 -13.977 -11.881 1.00 90.19 90 VAL A CA 1
ATOM 719 C C . VAL A 1 90 ? 2.855 -13.244 -10.546 1.00 90.19 90 VAL A C 1
ATOM 721 O O . VAL A 1 90 ? 2.024 -12.403 -10.214 1.00 90.19 90 VAL A O 1
ATOM 724 N N . ALA A 1 91 ? 3.955 -13.476 -9.824 1.00 88.50 91 ALA A N 1
ATOM 725 C CA . ALA A 1 91 ? 4.282 -12.754 -8.595 1.00 88.50 91 ALA A CA 1
ATOM 726 C C . ALA A 1 91 ? 4.369 -11.239 -8.812 1.00 88.50 91 ALA A C 1
ATOM 728 O O . ALA A 1 91 ? 3.861 -10.476 -7.996 1.00 88.50 91 ALA A O 1
ATOM 729 N N . PHE A 1 92 ? 4.948 -10.806 -9.931 1.00 90.62 92 PHE A N 1
ATOM 730 C CA . PHE A 1 92 ? 5.017 -9.400 -10.315 1.00 90.62 92 PHE A CA 1
ATOM 731 C C . PHE A 1 92 ? 3.630 -8.786 -10.562 1.00 90.62 92 PHE A C 1
ATOM 733 O O . PHE A 1 92 ? 3.354 -7.671 -10.126 1.00 90.62 92 PHE A O 1
ATOM 740 N N . ILE A 1 93 ? 2.723 -9.514 -11.218 1.00 93.69 93 ILE A N 1
ATOM 741 C CA . ILE A 1 93 ? 1.341 -9.048 -11.411 1.00 93.69 93 ILE A CA 1
ATOM 742 C C . ILE A 1 93 ? 0.633 -8.917 -10.056 1.00 93.69 93 ILE A C 1
ATOM 744 O O . ILE A 1 93 ? 0.003 -7.897 -9.778 1.00 93.69 93 ILE A O 1
ATOM 748 N N . PHE A 1 94 ? 0.759 -9.918 -9.183 1.00 93.94 94 PHE A N 1
ATOM 749 C CA . PHE A 1 94 ? 0.128 -9.876 -7.864 1.00 93.94 94 PHE A CA 1
ATOM 750 C C . PHE A 1 94 ? 0.715 -8.796 -6.953 1.00 93.94 94 PHE A C 1
ATOM 752 O O . PHE A 1 94 ? -0.045 -8.170 -6.216 1.00 93.94 94 PHE A O 1
ATOM 759 N N . SER A 1 95 ? 2.014 -8.501 -7.022 1.00 91.75 95 SER A N 1
ATOM 760 C CA . SER A 1 95 ? 2.595 -7.407 -6.236 1.00 91.75 95 SER A CA 1
ATOM 761 C C . SER A 1 95 ? 2.071 -6.031 -6.673 1.00 91.75 95 SER A C 1
ATOM 763 O O . SER A 1 95 ? 1.884 -5.156 -5.824 1.00 91.75 95 SER A O 1
ATOM 765 N N . LEU A 1 96 ? 1.749 -5.839 -7.961 1.00 93.12 96 LEU A N 1
ATOM 766 C CA . LEU A 1 96 ? 1.055 -4.634 -8.441 1.00 93.12 96 LEU A CA 1
ATOM 767 C C . LEU A 1 96 ? -0.375 -4.548 -7.891 1.00 93.12 96 LEU A C 1
ATOM 769 O O . LEU A 1 96 ? -0.817 -3.474 -7.481 1.00 93.12 96 LEU A O 1
ATOM 773 N N . LEU A 1 97 ? -1.092 -5.675 -7.839 1.00 95.50 97 LEU A N 1
ATOM 774 C CA . LEU A 1 97 ? -2.441 -5.735 -7.265 1.00 95.50 97 LEU A CA 1
ATOM 775 C C . LEU A 1 97 ? -2.435 -5.440 -5.759 1.00 95.50 97 LEU A C 1
ATOM 777 O O . LEU A 1 97 ? -3.281 -4.680 -5.287 1.00 95.50 97 LEU A O 1
ATOM 781 N N . VAL A 1 98 ? -1.464 -5.983 -5.017 1.00 94.00 98 VAL A N 1
ATOM 782 C CA . VAL A 1 98 ? -1.247 -5.664 -3.596 1.00 94.00 98 VAL A CA 1
ATOM 783 C C . VAL A 1 98 ? -0.995 -4.167 -3.430 1.00 94.00 98 VAL A C 1
ATOM 785 O O . VAL A 1 98 ? -1.706 -3.512 -2.669 1.00 94.00 98 VAL A O 1
ATOM 788 N N . SER A 1 99 ? -0.074 -3.595 -4.211 1.00 92.81 99 SER A N 1
ATOM 789 C CA . SER A 1 99 ? 0.231 -2.161 -4.153 1.00 92.81 99 SER A CA 1
ATOM 790 C C . SER A 1 99 ? -0.990 -1.285 -4.464 1.00 92.81 99 SER A C 1
ATOM 792 O O . SER A 1 99 ? -1.240 -0.290 -3.774 1.00 92.81 99 SER A O 1
ATOM 794 N N . SER A 1 100 ? -1.804 -1.675 -5.451 1.00 94.06 100 SER A N 1
ATOM 795 C CA . SER A 1 100 ? -3.065 -1.004 -5.779 1.00 94.06 100 SER A CA 1
ATOM 796 C C . SER A 1 100 ? -4.064 -1.062 -4.617 1.00 94.06 100 SER A C 1
ATOM 798 O O . SER A 1 100 ? -4.619 -0.029 -4.232 1.00 94.06 100 SER A O 1
ATOM 800 N N . ALA A 1 101 ? -4.243 -2.234 -3.998 1.00 94.62 101 ALA A N 1
ATOM 801 C CA . ALA A 1 101 ? -5.140 -2.416 -2.859 1.00 94.62 101 ALA A CA 1
ATOM 802 C C . ALA A 1 101 ? -4.713 -1.569 -1.648 1.00 94.62 101 ALA A C 1
ATOM 804 O O . ALA A 1 101 ? -5.539 -0.841 -1.090 1.00 94.62 101 ALA A O 1
ATOM 805 N N . VAL A 1 102 ? -3.425 -1.594 -1.286 1.00 94.25 102 VAL A N 1
ATOM 806 C CA . VAL A 1 102 ? -2.860 -0.765 -0.205 1.00 94.25 102 VAL A CA 1
ATOM 807 C C . VAL A 1 102 ? -3.076 0.716 -0.493 1.00 94.25 102 VAL A C 1
ATOM 809 O O . VAL A 1 102 ? -3.538 1.462 0.369 1.00 94.25 102 VAL A O 1
ATOM 812 N N . THR A 1 103 ? -2.792 1.144 -1.721 1.00 93.50 103 THR A N 1
ATOM 813 C CA . THR A 1 103 ? -2.938 2.539 -2.144 1.00 93.50 103 THR A CA 1
ATOM 814 C C . THR A 1 103 ? -4.390 3.002 -2.081 1.00 93.50 103 THR A C 1
ATOM 816 O O . THR A 1 103 ? -4.671 4.090 -1.582 1.00 93.50 103 THR A O 1
ATOM 819 N N . HIS A 1 104 ? -5.337 2.167 -2.504 1.00 93.88 104 HIS A N 1
ATOM 820 C CA . HIS A 1 104 ? -6.756 2.494 -2.422 1.00 93.88 104 HIS A CA 1
ATOM 821 C C . HIS A 1 104 ? -7.241 2.611 -0.967 1.00 93.88 104 HIS A C 1
ATOM 823 O O . HIS A 1 104 ? -7.976 3.542 -0.636 1.00 93.88 104 HIS A O 1
ATOM 829 N N . ILE A 1 105 ? -6.797 1.713 -0.078 1.00 93.62 105 ILE A N 1
ATOM 830 C CA . ILE A 1 105 ? -7.093 1.801 1.361 1.00 93.62 105 ILE A CA 1
ATOM 831 C C . ILE A 1 105 ? -6.495 3.082 1.952 1.00 93.62 105 ILE A C 1
ATOM 833 O O . ILE A 1 105 ? -7.205 3.831 2.622 1.00 93.62 105 ILE A O 1
ATOM 837 N N . TYR A 1 106 ? -5.226 3.373 1.655 1.00 93.81 106 TYR A N 1
ATOM 838 C CA . TYR A 1 106 ? -4.547 4.589 2.099 1.00 93.81 106 TYR A CA 1
ATOM 839 C C . TYR A 1 106 ? -5.301 5.853 1.672 1.00 93.81 106 TYR A C 1
ATOM 841 O O . TYR A 1 106 ? -5.546 6.727 2.503 1.00 93.81 106 TYR A O 1
ATOM 849 N N . TYR A 1 107 ? -5.727 5.942 0.409 1.00 92.75 107 TYR A N 1
ATOM 850 C CA . TYR A 1 107 ? -6.486 7.095 -0.073 1.00 92.75 107 TYR A CA 1
ATOM 851 C C . TYR A 1 107 ? -7.849 7.224 0.607 1.00 92.75 107 TYR A C 1
ATOM 853 O O . TYR A 1 107 ? -8.212 8.336 0.988 1.00 92.75 107 TYR A O 1
ATOM 861 N N . ILE A 1 108 ? -8.580 6.120 0.810 1.00 90.56 108 ILE A N 1
ATOM 862 C CA . ILE A 1 108 ? -9.859 6.143 1.537 1.00 90.56 108 ILE A CA 1
ATOM 863 C C . ILE A 1 108 ? -9.662 6.696 2.944 1.00 90.56 108 ILE A C 1
ATOM 865 O O . ILE A 1 108 ? -10.350 7.633 3.350 1.00 90.56 108 ILE A O 1
ATOM 869 N N . VAL A 1 109 ? -8.693 6.137 3.664 1.00 90.25 109 VAL A N 1
ATOM 870 C CA . VAL A 1 109 ? -8.388 6.525 5.037 1.00 90.25 109 VAL A CA 1
ATOM 871 C C . VAL A 1 109 ? -7.946 7.986 5.079 1.00 90.25 109 VAL A C 1
ATOM 873 O O . VAL A 1 109 ? -8.494 8.763 5.842 1.00 90.25 109 VAL A O 1
ATOM 876 N N . LYS A 1 110 ? -7.017 8.415 4.219 1.00 88.00 110 LYS A N 1
ATOM 877 C CA . LYS A 1 110 ? -6.439 9.764 4.293 1.00 88.00 110 LYS A CA 1
ATOM 878 C C . LYS A 1 110 ? -7.371 10.872 3.798 1.00 88.00 110 LYS A C 1
ATOM 880 O O . LYS A 1 110 ? -7.342 11.961 4.365 1.00 88.00 110 LYS A O 1
ATOM 885 N N . LYS A 1 111 ? -8.147 10.640 2.732 1.00 84.62 111 LYS A N 1
ATOM 886 C CA . LYS A 1 111 ? -9.019 11.675 2.145 1.00 84.62 111 LYS A CA 1
ATOM 887 C C . LYS A 1 111 ? -10.412 11.725 2.748 1.00 84.62 111 LYS A C 1
ATOM 889 O O . LYS A 1 111 ? -10.994 12.804 2.767 1.00 84.62 111 LYS A O 1
ATOM 894 N N . HIS A 1 112 ? -10.961 10.591 3.172 1.00 82.69 112 HIS A N 1
ATOM 895 C CA . HIS A 1 112 ? -12.367 10.526 3.567 1.00 82.69 112 HIS A CA 1
ATOM 896 C C . HIS A 1 112 ? -12.574 10.432 5.082 1.00 82.69 112 HIS A C 1
ATOM 898 O O . HIS A 1 112 ? -13.698 10.636 5.523 1.00 82.69 112 HIS A O 1
ATOM 904 N N . HIS A 1 113 ? -11.528 10.161 5.874 1.00 81.75 113 HIS A N 1
ATOM 905 C CA . HIS A 1 113 ? -11.625 10.028 7.332 1.00 81.75 113 HIS A CA 1
ATOM 906 C C . HIS A 1 113 ? -10.463 10.759 8.011 1.00 81.75 113 HIS A C 1
ATOM 908 O O . HIS A 1 113 ? -9.338 10.284 7.999 1.00 81.75 113 HIS A O 1
ATOM 914 N N . SER A 1 114 ? -10.691 11.933 8.599 1.00 82.81 114 SER A N 1
ATOM 915 C CA . SER A 1 114 ? -9.656 12.577 9.416 1.00 82.81 114 SER A CA 1
ATOM 916 C C . SER A 1 114 ? -9.557 11.895 10.789 1.00 82.81 114 SER A C 1
ATOM 918 O O . SER A 1 114 ? -10.602 11.579 11.370 1.00 82.81 114 SER A O 1
ATOM 920 N N . PRO A 1 115 ? -8.340 11.687 11.332 1.00 82.81 115 PRO A N 1
ATOM 921 C CA . PRO A 1 115 ? -8.173 11.088 12.653 1.00 82.81 115 PRO A CA 1
ATOM 922 C C . PRO A 1 115 ? -8.862 11.962 13.704 1.00 82.81 115 PRO A C 1
ATOM 924 O O . PRO A 1 115 ? -8.599 13.162 13.785 1.00 82.81 115 PRO A O 1
ATOM 927 N N . GLN A 1 116 ? -9.763 11.364 14.486 1.00 86.12 116 GLN A N 1
ATOM 928 C CA . GLN A 1 116 ? -10.495 12.052 15.556 1.00 86.12 116 GLN A CA 1
ATOM 929 C C . GLN A 1 116 ? -9.773 11.920 16.905 1.00 86.12 116 GLN A C 1
ATOM 931 O O . GLN A 1 116 ? -10.049 12.664 17.843 1.00 86.12 116 GLN A O 1
ATOM 936 N N . SER A 1 117 ? -8.841 10.969 17.007 1.00 89.94 117 SER A N 1
ATOM 937 C CA . SER A 1 117 ? -8.072 10.670 18.209 1.00 89.94 117 SER A CA 1
ATOM 938 C C . SER A 1 117 ? -6.667 10.156 17.879 1.00 89.94 117 SER A C 1
ATOM 940 O O . SER A 1 117 ? -6.410 9.649 16.786 1.00 89.94 117 SER A O 1
ATOM 942 N N . TYR A 1 118 ? -5.765 10.203 18.865 1.00 87.88 118 TYR A N 1
ATOM 943 C CA . TYR A 1 118 ? -4.442 9.575 18.756 1.00 87.88 118 TYR A CA 1
ATOM 944 C C . TYR A 1 118 ? -4.523 8.061 18.510 1.00 87.88 118 TYR A C 1
ATOM 946 O O . TYR A 1 118 ? -3.644 7.489 17.870 1.00 87.88 118 TYR A O 1
ATOM 954 N N . ALA A 1 119 ? -5.583 7.405 18.995 1.00 89.25 119 ALA A N 1
ATOM 955 C CA . ALA A 1 119 ? -5.816 5.988 18.742 1.00 89.25 119 ALA A CA 1
ATOM 956 C C . ALA A 1 119 ? -6.169 5.725 17.269 1.00 89.25 119 ALA A C 1
ATOM 958 O O . ALA A 1 119 ? -5.652 4.770 16.692 1.00 89.25 119 ALA A O 1
ATOM 959 N N . ASP A 1 120 ? -6.973 6.589 16.640 1.00 89.06 120 ASP A N 1
ATOM 960 C CA . ASP A 1 120 ? -7.261 6.489 15.203 1.00 89.06 120 ASP A CA 1
ATOM 961 C C . ASP A 1 120 ? -5.987 6.683 14.381 1.00 89.06 120 ASP A C 1
ATOM 963 O O . ASP A 1 120 ? -5.719 5.949 13.428 1.00 89.06 120 ASP A O 1
ATOM 967 N N . GLU A 1 121 ? -5.162 7.656 14.764 1.00 91.44 121 GLU A N 1
ATOM 968 C CA . GLU A 1 121 ? -3.896 7.901 14.086 1.00 91.44 121 GLU A CA 1
ATOM 969 C C . GLU A 1 121 ? -2.958 6.689 14.186 1.00 91.44 121 GLU A C 1
ATOM 971 O O . GLU A 1 121 ? -2.466 6.211 13.162 1.00 91.44 121 GLU A O 1
ATOM 976 N N . LEU A 1 122 ? -2.773 6.142 15.392 1.00 93.62 122 LEU A N 1
ATOM 977 C CA . LEU A 1 122 ? -1.868 5.023 15.654 1.00 93.62 122 LEU A CA 1
ATOM 978 C C . LEU A 1 122 ? -2.345 3.703 15.032 1.00 93.62 122 LEU A C 1
ATOM 980 O O . LEU A 1 122 ? -1.541 2.983 14.442 1.00 93.62 122 LEU A O 1
ATOM 984 N N . PHE A 1 123 ? -3.629 3.365 15.169 1.00 93.31 123 PHE A N 1
ATOM 985 C CA . PHE A 1 123 ? -4.149 2.051 14.777 1.00 93.31 123 PHE A CA 1
ATOM 986 C C . PHE A 1 123 ? -4.800 2.023 13.402 1.00 93.31 123 PHE A C 1
ATOM 988 O O . PHE A 1 123 ? -5.035 0.935 12.889 1.00 93.31 123 PHE A O 1
ATOM 995 N N . ILE A 1 124 ? -5.104 3.163 12.784 1.00 91.31 124 ILE A N 1
ATOM 996 C CA . ILE A 1 124 ? -5.726 3.192 11.456 1.00 91.31 124 ILE A CA 1
ATOM 997 C C . ILE A 1 124 ? -4.795 3.879 10.468 1.00 91.31 124 ILE A C 1
ATOM 999 O O . ILE A 1 124 ? -4.369 3.269 9.493 1.00 91.31 124 ILE A O 1
ATOM 1003 N N . HIS A 1 125 ? -4.431 5.135 10.707 1.00 92.75 125 HIS A N 1
ATOM 1004 C CA . HIS A 1 125 ? -3.674 5.897 9.713 1.00 92.75 125 HIS A CA 1
ATOM 1005 C C . HIS A 1 125 ? -2.239 5.404 9.556 1.00 92.75 125 HIS A C 1
ATOM 1007 O O . HIS A 1 125 ? -1.765 5.253 8.426 1.00 92.75 125 HIS A O 1
ATOM 1013 N N . LEU A 1 126 ? -1.548 5.163 10.668 1.00 93.19 126 LEU A N 1
ATOM 1014 C CA . LEU A 1 126 ? -0.139 4.797 10.676 1.00 93.19 126 LEU A CA 1
ATOM 1015 C C . LEU A 1 126 ? 0.157 3.478 9.937 1.00 93.19 126 LEU A C 1
ATOM 1017 O O . LEU A 1 126 ? 1.005 3.518 9.043 1.00 93.19 126 LEU A O 1
ATOM 1021 N N . PRO A 1 127 ? -0.524 2.341 10.202 1.00 93.38 127 PRO A N 1
ATOM 1022 C CA . PRO A 1 127 ? -0.224 1.085 9.511 1.00 93.38 127 PRO A CA 1
ATOM 1023 C C . PRO A 1 127 ? -0.370 1.192 7.991 1.00 93.38 127 PRO A C 1
ATOM 1025 O O . PRO A 1 127 ? 0.544 0.812 7.261 1.00 93.38 127 PRO A O 1
ATOM 1028 N N . PHE A 1 128 ? -1.477 1.757 7.495 1.00 93.12 128 PHE A N 1
ATOM 1029 C CA . PHE A 1 128 ? -1.703 1.877 6.050 1.00 93.12 128 PHE A CA 1
ATOM 1030 C C . PHE A 1 128 ? -0.793 2.918 5.395 1.00 93.12 128 PHE A C 1
ATOM 1032 O O . PHE A 1 128 ? -0.401 2.738 4.245 1.00 93.12 128 PHE A O 1
ATOM 1039 N N . SER A 1 129 ? -0.412 3.978 6.116 1.00 92.44 129 SER A N 1
ATOM 1040 C CA . SER A 1 129 ? 0.563 4.956 5.616 1.00 92.44 129 SER A CA 1
ATOM 1041 C C . SER A 1 129 ? 1.954 4.344 5.479 1.00 92.44 129 SER A C 1
ATOM 1043 O O . SER A 1 129 ? 2.600 4.540 4.452 1.00 92.44 129 SER A O 1
ATOM 1045 N N . LEU A 1 130 ? 2.401 3.580 6.482 1.00 92.31 130 LEU A N 1
ATOM 1046 C CA . LEU A 1 130 ? 3.690 2.888 6.450 1.00 92.31 130 LEU A CA 1
ATOM 1047 C C . LEU A 1 130 ? 3.728 1.820 5.356 1.00 92.31 130 LEU A C 1
ATOM 1049 O O . LEU A 1 130 ? 4.707 1.754 4.614 1.00 92.31 130 LEU A O 1
ATOM 1053 N N . TYR A 1 131 ? 2.656 1.035 5.217 1.00 91.06 131 TYR A N 1
ATOM 1054 C CA . TYR A 1 131 ? 2.545 0.034 4.158 1.00 91.06 131 TYR A CA 1
ATOM 1055 C C . TYR A 1 131 ? 2.593 0.703 2.774 1.00 91.06 131 TYR A C 1
ATOM 1057 O O . TYR A 1 131 ? 3.449 0.377 1.954 1.00 91.06 131 TYR A O 1
ATOM 1065 N N . HIS A 1 132 ? 1.760 1.722 2.540 1.00 91.69 132 HIS A N 1
ATOM 1066 C CA . HIS A 1 132 ? 1.747 2.458 1.274 1.00 91.69 132 HIS A CA 1
ATOM 1067 C C . HIS A 1 132 ? 3.110 3.076 0.941 1.00 91.69 132 HIS A C 1
ATOM 1069 O O . HIS A 1 132 ? 3.584 2.947 -0.188 1.00 91.69 132 HIS A O 1
ATOM 1075 N N . TRP A 1 133 ? 3.754 3.729 1.910 1.00 88.31 133 TRP A N 1
ATOM 1076 C CA . TRP A 1 133 ? 5.082 4.313 1.730 1.00 88.31 133 TRP A CA 1
ATOM 1077 C C . TRP A 1 133 ? 6.113 3.261 1.313 1.00 88.31 133 TRP A C 1
ATOM 1079 O O . TRP A 1 133 ? 6.835 3.457 0.333 1.00 88.31 133 TRP A O 1
ATOM 1089 N N . MET A 1 134 ? 6.170 2.140 2.037 1.00 87.38 134 MET A N 1
ATOM 1090 C CA . MET A 1 134 ? 7.164 1.099 1.795 1.00 87.38 134 MET A CA 1
ATOM 1091 C C . MET A 1 134 ? 7.003 0.494 0.395 1.00 87.38 134 MET A C 1
ATOM 1093 O O . MET A 1 134 ? 7.980 0.438 -0.356 1.00 87.38 134 MET A O 1
ATOM 1097 N N . ASP A 1 135 ? 5.777 0.123 0.020 1.00 85.00 135 ASP A N 1
ATOM 1098 C CA . ASP A 1 135 ? 5.481 -0.464 -1.291 1.00 85.00 135 ASP A CA 1
ATOM 1099 C C . ASP A 1 135 ? 5.825 0.498 -2.435 1.00 85.00 135 ASP A C 1
ATOM 1101 O O . ASP A 1 135 ? 6.493 0.117 -3.398 1.00 85.00 135 ASP A O 1
ATOM 1105 N N . ASN A 1 136 ? 5.429 1.771 -2.330 1.00 84.00 136 ASN A N 1
ATOM 1106 C CA . ASN A 1 136 ? 5.700 2.755 -3.384 1.00 84.00 136 ASN A CA 1
ATOM 1107 C C . ASN A 1 136 ? 7.188 3.083 -3.518 1.00 84.00 136 ASN A C 1
ATOM 1109 O O . ASN A 1 136 ? 7.670 3.316 -4.631 1.00 84.00 136 ASN A O 1
ATOM 1113 N N . CYS A 1 137 ? 7.947 3.055 -2.420 1.00 84.25 137 CYS A N 1
ATOM 1114 C CA . CYS A 1 137 ? 9.399 3.193 -2.480 1.00 84.25 137 CYS A CA 1
ATOM 1115 C C . CYS A 1 137 ? 10.050 2.054 -3.277 1.00 84.25 137 CYS A C 1
ATOM 1117 O O . CYS A 1 137 ? 10.995 2.304 -4.030 1.00 84.25 137 CYS A O 1
ATOM 1119 N N . VAL A 1 138 ? 9.562 0.819 -3.128 1.00 83.62 138 VAL A N 1
ATOM 1120 C CA . VAL A 1 138 ? 10.059 -0.334 -3.896 1.00 83.62 138 VAL A CA 1
ATOM 1121 C C . VAL A 1 138 ? 9.729 -0.163 -5.377 1.00 83.62 138 VAL A C 1
ATOM 1123 O O . VAL A 1 138 ? 10.635 -0.218 -6.210 1.00 83.62 138 VAL A O 1
ATOM 1126 N N . TRP A 1 139 ? 8.472 0.136 -5.708 1.00 85.12 139 TRP A N 1
ATOM 1127 C CA . TRP A 1 139 ? 8.040 0.323 -7.096 1.00 85.12 139 TRP A CA 1
ATOM 1128 C C . TRP A 1 139 ? 8.757 1.464 -7.803 1.00 85.12 139 TRP A C 1
ATOM 1130 O O . TRP A 1 139 ? 9.173 1.309 -8.947 1.00 85.12 139 TRP A O 1
ATOM 1140 N N . THR A 1 140 ? 8.992 2.576 -7.108 1.00 81.31 140 THR A N 1
ATOM 1141 C CA . THR A 1 140 ? 9.757 3.695 -7.670 1.00 81.31 140 THR A CA 1
ATOM 1142 C C . THR A 1 140 ? 11.162 3.251 -8.080 1.00 81.31 140 THR A C 1
ATOM 1144 O O . THR A 1 140 ? 11.598 3.559 -9.186 1.00 81.31 140 THR A O 1
ATOM 1147 N N . LYS A 1 141 ? 11.863 2.472 -7.243 1.00 78.31 141 LYS A N 1
ATOM 1148 C CA . LYS A 1 141 ? 13.198 1.942 -7.581 1.00 78.31 141 LYS A CA 1
ATOM 1149 C C . LYS A 1 141 ? 13.146 0.973 -8.761 1.00 78.31 141 LYS A C 1
ATOM 1151 O O . LYS A 1 141 ? 13.993 1.062 -9.645 1.00 78.31 141 LYS A O 1
ATOM 1156 N N . VAL A 1 142 ? 12.151 0.083 -8.789 1.00 82.75 142 VAL A N 1
ATOM 1157 C CA . VAL A 1 142 ? 11.952 -0.879 -9.884 1.00 82.75 142 VAL A CA 1
ATOM 1158 C C . VAL A 1 142 ? 11.700 -0.152 -11.202 1.00 82.75 142 VAL A C 1
ATOM 1160 O O . VAL A 1 142 ? 12.380 -0.433 -12.182 1.00 82.75 142 VAL A O 1
ATOM 1163 N N . PHE A 1 143 ? 10.788 0.820 -11.238 1.00 82.56 143 PHE A N 1
ATOM 1164 C CA . PHE A 1 143 ? 10.486 1.563 -12.463 1.00 82.56 143 PHE A CA 1
ATOM 1165 C C . PHE A 1 143 ? 11.653 2.424 -12.932 1.00 82.56 143 PHE A C 1
ATOM 1167 O O . PHE A 1 143 ? 11.911 2.478 -14.131 1.00 82.56 143 PHE A O 1
ATOM 1174 N N . VAL A 1 144 ? 12.396 3.045 -12.011 1.00 82.12 144 VAL A N 1
ATOM 1175 C CA . VAL A 1 144 ? 13.626 3.771 -12.355 1.00 82.12 144 VAL A CA 1
ATOM 1176 C C . VAL A 1 144 ? 14.653 2.821 -12.973 1.00 82.12 144 VAL A C 1
ATOM 1178 O O . VAL A 1 144 ? 15.210 3.131 -14.022 1.00 82.12 144 VAL A O 1
ATOM 1181 N N . PHE A 1 145 ? 14.872 1.645 -12.379 1.00 76.75 145 PHE A N 1
ATOM 1182 C CA . PHE A 1 145 ? 15.796 0.648 -12.919 1.00 76.75 145 PHE A CA 1
ATOM 1183 C C . PHE A 1 145 ? 15.352 0.122 -14.291 1.00 76.75 145 PHE A C 1
ATOM 1185 O O . PHE A 1 145 ? 16.159 0.077 -15.215 1.00 76.75 145 PHE A O 1
ATOM 1192 N N . LEU A 1 146 ? 14.068 -0.215 -14.451 1.00 78.00 146 LEU A N 1
ATOM 1193 C CA . LEU A 1 146 ? 13.506 -0.640 -15.735 1.00 78.00 146 LEU A CA 1
ATOM 1194 C C . LEU A 1 146 ? 13.661 0.452 -16.795 1.00 78.00 146 LEU A C 1
ATOM 1196 O O . LEU A 1 146 ? 14.078 0.156 -17.910 1.00 78.00 146 LEU A O 1
ATOM 1200 N N . ALA A 1 147 ? 13.395 1.713 -16.449 1.00 76.25 147 ALA A N 1
ATOM 1201 C CA . ALA A 1 147 ? 13.594 2.836 -17.357 1.00 76.25 147 ALA A CA 1
ATOM 1202 C C . ALA A 1 147 ? 15.062 2.955 -17.793 1.00 76.25 147 ALA A C 1
ATOM 1204 O O . ALA A 1 147 ? 15.322 3.109 -18.982 1.00 76.25 147 ALA A O 1
ATOM 1205 N N . PHE A 1 148 ? 16.022 2.824 -16.870 1.00 74.62 148 PHE A N 1
ATOM 1206 C CA . PHE A 1 148 ? 17.447 2.806 -17.214 1.00 74.62 148 PHE A CA 1
ATOM 1207 C C . PHE A 1 148 ? 17.830 1.619 -18.105 1.00 74.62 148 PHE A C 1
ATOM 1209 O O . PHE A 1 148 ? 18.556 1.810 -19.077 1.00 74.62 148 PHE A O 1
ATOM 1216 N N . PHE A 1 149 ? 17.315 0.421 -17.822 1.00 73.25 149 PHE A N 1
ATOM 1217 C CA . PHE A 1 149 ? 17.574 -0.772 -18.628 1.00 73.25 149 PHE A CA 1
ATOM 1218 C C . PHE A 1 149 ? 17.034 -0.628 -20.059 1.00 73.25 149 PHE A C 1
ATOM 1220 O O . PHE A 1 149 ? 17.755 -0.884 -21.024 1.00 73.25 149 PHE A O 1
ATOM 1227 N N . PHE A 1 150 ? 15.797 -0.143 -20.213 1.00 70.50 150 PHE A N 1
ATOM 1228 C CA . PHE A 1 150 ? 15.223 0.158 -21.528 1.00 70.50 150 PHE A CA 1
ATOM 1229 C C . PHE A 1 150 ? 16.001 1.253 -22.255 1.00 70.50 150 PHE A C 1
ATOM 1231 O O . PHE A 1 150 ? 16.242 1.128 -23.453 1.00 70.50 150 PHE A O 1
ATOM 1238 N N . LEU A 1 151 ? 16.446 2.287 -21.532 1.00 68.44 151 LEU A N 1
ATOM 1239 C CA . LEU A 1 151 ? 17.280 3.343 -22.097 1.00 68.44 151 LEU A CA 1
ATOM 1240 C C . LEU A 1 151 ? 18.613 2.803 -22.640 1.00 68.44 151 LEU A C 1
ATOM 1242 O O . LEU A 1 151 ? 19.098 3.312 -23.650 1.00 68.44 151 LEU A O 1
ATOM 1246 N N . GLU A 1 152 ? 19.220 1.811 -21.985 1.00 68.31 152 GLU A N 1
ATOM 1247 C CA . GLU A 1 152 ? 20.516 1.251 -22.380 1.00 68.31 152 GLU A CA 1
ATOM 1248 C C . GLU A 1 152 ? 20.421 0.245 -23.542 1.00 68.31 152 GLU A C 1
ATOM 1250 O O . GLU A 1 152 ? 21.338 0.184 -24.368 1.00 68.31 152 GLU A O 1
ATOM 1255 N N . GLY A 1 153 ? 19.333 -0.532 -23.616 1.00 63.59 153 GLY A N 1
ATOM 1256 C CA . GLY A 1 153 ? 19.242 -1.713 -24.482 1.00 63.59 153 GLY A CA 1
ATOM 1257 C C . GLY A 1 153 ? 18.353 -1.611 -25.727 1.00 63.59 153 GLY A C 1
ATOM 1258 O O . GLY A 1 153 ? 18.572 -2.381 -26.663 1.00 63.59 153 GLY A O 1
ATOM 1259 N N . ASP A 1 154 ? 17.374 -0.700 -25.779 1.00 75.19 154 ASP A N 1
ATOM 1260 C CA . ASP A 1 154 ? 16.329 -0.708 -26.817 1.00 75.19 154 ASP A CA 1
ATOM 1261 C C . ASP A 1 154 ? 16.072 0.693 -27.399 1.00 75.19 154 ASP A C 1
ATOM 1263 O O . ASP A 1 154 ? 15.441 1.538 -26.773 1.00 75.19 154 ASP A O 1
ATOM 1267 N N . LEU A 1 155 ? 16.547 0.946 -28.627 1.00 79.75 155 LEU A N 1
ATOM 1268 C CA . LEU A 1 155 ? 16.468 2.259 -29.285 1.00 79.75 155 LEU A CA 1
ATOM 1269 C C . LEU A 1 155 ? 15.022 2.803 -29.383 1.00 79.75 155 LEU A C 1
ATOM 1271 O O . LEU A 1 155 ? 14.809 3.954 -28.989 1.00 79.75 155 LEU A O 1
ATOM 1275 N N . PRO A 1 156 ? 14.025 2.033 -29.869 1.00 83.06 156 PRO A N 1
ATOM 1276 C CA . PRO A 1 156 ? 12.612 2.398 -29.777 1.00 83.06 156 PRO A CA 1
ATOM 1277 C C . PRO A 1 156 ? 12.161 2.834 -28.377 1.00 83.06 156 PRO A C 1
ATOM 1279 O O . PRO A 1 156 ? 11.525 3.883 -28.239 1.00 83.06 156 PRO A O 1
ATOM 1282 N N . ALA A 1 157 ? 12.515 2.075 -27.336 1.00 76.88 157 ALA A N 1
ATOM 1283 C CA . ALA A 1 157 ? 12.143 2.409 -25.965 1.00 76.88 157 ALA A CA 1
ATOM 1284 C C . ALA A 1 157 ? 12.859 3.674 -25.468 1.00 76.88 157 ALA A C 1
ATOM 1286 O O . ALA A 1 157 ? 12.218 4.540 -24.871 1.00 76.88 157 ALA A O 1
ATOM 1287 N N . SER A 1 158 ? 14.149 3.848 -25.776 1.00 81.50 158 SER A N 1
ATOM 1288 C CA . SER A 1 158 ? 14.906 5.055 -25.425 1.00 81.50 158 SER A CA 1
ATOM 1289 C C . SER A 1 158 ? 14.302 6.307 -26.059 1.00 81.50 158 SER A C 1
ATOM 1291 O O . SER A 1 158 ? 14.220 7.348 -25.406 1.00 81.50 158 SER A O 1
ATOM 1293 N N . ILE A 1 159 ? 13.826 6.208 -27.306 1.00 86.56 159 ILE A N 1
ATOM 1294 C CA . ILE A 1 159 ? 13.121 7.298 -27.994 1.00 86.56 159 ILE A CA 1
ATOM 1295 C C . ILE A 1 159 ? 11.788 7.594 -27.301 1.00 86.56 159 ILE A C 1
ATOM 1297 O O . ILE A 1 159 ? 11.499 8.758 -27.022 1.00 86.56 159 ILE A O 1
ATOM 1301 N N . ALA A 1 160 ? 10.993 6.567 -26.983 1.00 85.88 160 ALA A N 1
ATOM 1302 C CA . ALA A 1 160 ? 9.710 6.737 -26.299 1.00 85.88 160 ALA A CA 1
ATOM 1303 C C . ALA A 1 160 ? 9.870 7.389 -24.912 1.00 85.88 160 ALA A C 1
ATOM 1305 O O . ALA A 1 160 ? 9.112 8.298 -24.555 1.00 85.88 160 ALA A O 1
ATOM 1306 N N . ILE A 1 161 ? 10.888 6.979 -24.148 1.00 84.31 161 ILE A N 1
ATOM 1307 C CA . ILE A 1 161 ? 11.220 7.556 -22.838 1.00 84.31 161 ILE A CA 1
ATOM 1308 C C . ILE A 1 161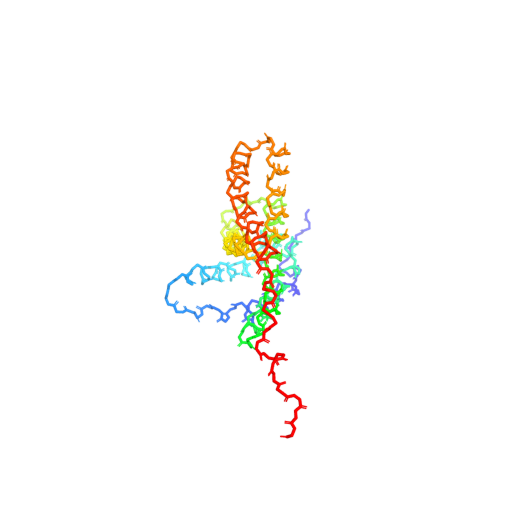 ? 11.695 9.005 -22.993 1.00 84.31 161 ILE A C 1
ATOM 1310 O O . ILE A 1 161 ? 11.180 9.887 -22.304 1.00 84.31 161 ILE A O 1
ATOM 1314 N N . ALA A 1 162 ? 12.620 9.283 -23.920 1.00 87.19 162 ALA A N 1
ATOM 1315 C CA . ALA A 1 162 ? 13.099 10.641 -24.175 1.00 87.19 162 ALA A CA 1
ATOM 1316 C C . ALA A 1 162 ? 11.942 11.577 -24.565 1.00 87.19 162 ALA A C 1
ATOM 1318 O O . ALA A 1 162 ? 11.814 12.670 -24.011 1.00 87.19 162 ALA A O 1
ATOM 1319 N N . TRP A 1 163 ? 11.055 11.127 -25.456 1.00 90.62 163 TRP A N 1
ATOM 1320 C CA . TRP A 1 163 ? 9.874 11.885 -25.874 1.00 90.62 163 TRP A CA 1
ATOM 1321 C C . TRP A 1 163 ? 8.920 12.162 -24.708 1.00 90.62 163 TRP A C 1
ATOM 1323 O O . TRP A 1 163 ? 8.442 13.285 -24.543 1.00 90.62 163 TRP A O 1
ATOM 1333 N N . SER A 1 164 ? 8.679 11.159 -23.860 1.00 88.75 164 SER A N 1
ATOM 1334 C CA . SER A 1 164 ? 7.824 11.295 -22.676 1.00 88.75 164 SER A CA 1
ATOM 1335 C C . SER A 1 164 ? 8.375 12.330 -21.690 1.00 88.75 164 SER A C 1
ATOM 1337 O O . SER A 1 164 ? 7.621 13.156 -21.178 1.00 88.75 164 SER A O 1
ATOM 1339 N N . LEU A 1 165 ? 9.693 12.348 -21.462 1.00 89.81 165 LEU A N 1
ATOM 1340 C CA . LEU A 1 165 ? 10.344 13.312 -20.566 1.00 89.81 165 LEU A CA 1
ATOM 1341 C C . LEU A 1 165 ? 10.282 14.747 -21.110 1.00 89.81 165 LEU A C 1
ATOM 1343 O O . LEU A 1 165 ? 9.999 15.676 -20.351 1.00 89.81 165 LEU A O 1
ATOM 1347 N N . TRP A 1 166 ? 10.448 14.932 -22.424 1.00 91.25 166 TRP A N 1
ATOM 1348 C CA . TRP A 1 166 ? 10.230 16.229 -23.075 1.00 91.25 166 TRP A CA 1
ATOM 1349 C C . TRP A 1 166 ? 8.775 16.696 -22.967 1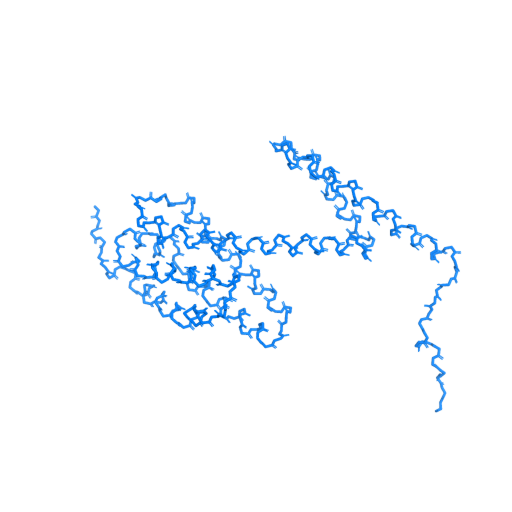.00 91.25 166 TRP A C 1
ATOM 1351 O O . TRP A 1 166 ? 8.522 17.863 -22.663 1.00 91.25 166 TRP A O 1
ATOM 1361 N N . ALA A 1 167 ? 7.809 15.791 -23.147 1.00 90.31 167 ALA A N 1
ATOM 1362 C CA . ALA A 1 167 ? 6.394 16.111 -22.986 1.00 90.31 167 ALA A CA 1
ATOM 1363 C C . ALA A 1 167 ? 6.063 16.545 -21.547 1.00 90.31 167 ALA A C 1
ATOM 1365 O O . ALA A 1 167 ? 5.353 17.538 -21.362 1.00 90.31 167 ALA A O 1
ATOM 1366 N N . ILE A 1 168 ? 6.615 15.859 -20.538 1.00 87.94 168 ILE A N 1
ATOM 1367 C CA . ILE A 1 168 ? 6.469 16.224 -19.121 1.00 87.94 168 ILE A CA 1
ATOM 1368 C C . ILE A 1 168 ? 7.095 17.593 -18.852 1.00 87.94 168 ILE A C 1
ATOM 1370 O O . ILE A 1 168 ? 6.443 18.432 -18.236 1.00 87.94 168 ILE A O 1
ATOM 1374 N N . PHE A 1 169 ? 8.305 17.861 -19.350 1.00 90.81 169 PHE A N 1
ATOM 1375 C CA . PHE A 1 169 ? 8.949 19.171 -19.216 1.00 90.81 169 PHE A CA 1
ATOM 1376 C C . PHE A 1 169 ? 8.075 20.302 -19.779 1.00 90.81 169 PHE A C 1
ATOM 1378 O O . PHE A 1 169 ? 7.898 21.338 -19.136 1.00 90.81 169 PHE A O 1
ATOM 1385 N N . VAL A 1 170 ? 7.480 20.106 -20.959 1.00 92.00 170 VAL A N 1
ATOM 1386 C CA . VAL A 1 170 ? 6.621 21.117 -21.593 1.00 92.00 170 VAL A CA 1
ATOM 1387 C C . VAL A 1 170 ? 5.316 21.334 -20.816 1.00 92.00 170 VAL A C 1
ATOM 1389 O O . VAL A 1 170 ? 4.923 22.486 -20.629 1.00 92.00 170 VAL A O 1
ATOM 1392 N N . HIS A 1 171 ? 4.664 20.271 -20.332 1.00 91.50 171 HIS A N 1
ATOM 1393 C CA . HIS A 1 171 ? 3.328 20.355 -19.721 1.00 91.50 171 HIS A CA 1
ATOM 1394 C C . HIS A 1 171 ? 3.334 20.624 -18.209 1.00 91.50 171 HIS A C 1
ATOM 1396 O O . HIS A 1 171 ? 2.425 21.281 -17.700 1.00 91.50 171 HIS A O 1
ATOM 1402 N N . GLN A 1 172 ? 4.332 20.142 -17.464 1.00 78.81 172 GLN A N 1
ATOM 1403 C CA . GLN A 1 172 ? 4.408 20.360 -16.019 1.00 78.81 172 GLN A CA 1
ATOM 1404 C C . GLN A 1 172 ? 5.047 21.711 -15.708 1.00 78.81 172 GLN A C 1
ATOM 1406 O O . GLN A 1 172 ? 6.268 21.850 -15.673 1.00 78.81 172 GLN A O 1
ATOM 1411 N N . LYS A 1 173 ? 4.191 22.711 -15.465 1.00 82.75 173 LYS A N 1
ATOM 1412 C CA . LYS A 1 173 ? 4.578 24.071 -15.048 1.00 82.75 173 LYS A CA 1
ATOM 1413 C C . LYS A 1 173 ? 4.237 24.393 -13.589 1.00 82.75 173 LYS A C 1
ATOM 1415 O O . LYS A 1 173 ? 4.697 25.408 -13.083 1.00 82.75 173 LYS A O 1
ATOM 1420 N N . SER A 1 174 ? 3.452 23.551 -12.907 1.00 80.12 174 SER A N 1
ATOM 1421 C CA . SER A 1 174 ? 3.001 23.814 -11.529 1.00 80.12 174 SER A CA 1
ATOM 1422 C C . SER A 1 174 ? 4.068 23.518 -10.472 1.00 80.12 174 SER A C 1
ATOM 1424 O O . SER A 1 174 ? 4.140 24.206 -9.459 1.00 80.12 174 SER A O 1
ATOM 1426 N N . SER A 1 175 ? 4.915 22.513 -10.706 1.00 85.00 175 SER A N 1
ATOM 1427 C CA . SER A 1 175 ? 6.000 22.126 -9.806 1.00 85.00 175 SER A CA 1
ATOM 1428 C C . SER A 1 175 ? 7.344 22.392 -10.469 1.00 85.00 175 SER A C 1
ATOM 1430 O O . SER A 1 175 ? 7.725 21.702 -11.416 1.00 85.00 175 SER A O 1
ATOM 1432 N N . ALA A 1 176 ? 8.083 23.375 -9.948 1.00 81.75 176 ALA A N 1
ATOM 1433 C CA . ALA A 1 176 ? 9.416 23.718 -10.443 1.00 81.75 176 ALA A CA 1
ATOM 1434 C C . ALA A 1 176 ? 10.378 22.521 -10.364 1.00 81.75 176 ALA A C 1
ATOM 1436 O O . ALA A 1 176 ? 11.170 22.301 -11.276 1.00 81.75 176 ALA A O 1
ATOM 1437 N N . PHE A 1 177 ? 10.271 21.706 -9.311 1.00 80.38 177 PHE A N 1
ATOM 1438 C CA . PHE A 1 177 ? 11.092 20.509 -9.157 1.00 80.38 177 PHE A CA 1
ATOM 1439 C C . PHE A 1 177 ? 10.837 19.490 -10.275 1.00 80.38 177 PHE A C 1
ATOM 1441 O O . PHE A 1 177 ? 11.783 19.028 -10.912 1.00 80.38 177 PHE A O 1
ATOM 1448 N N . VAL A 1 178 ? 9.568 19.170 -10.557 1.00 82.94 178 VAL A N 1
ATOM 1449 C CA . VAL A 1 178 ? 9.198 18.229 -11.632 1.00 82.94 178 VAL A CA 1
ATOM 1450 C C . VAL A 1 178 ? 9.597 18.788 -12.997 1.00 82.94 178 VAL A C 1
ATOM 1452 O O . VAL A 1 178 ? 10.117 18.051 -13.829 1.00 82.94 178 VAL A O 1
ATOM 1455 N N . HIS A 1 179 ? 9.422 20.094 -13.203 1.00 84.75 179 HIS A N 1
ATOM 1456 C CA . HIS A 1 179 ? 9.803 20.770 -14.438 1.00 84.75 179 HIS A CA 1
ATOM 1457 C C . HIS A 1 179 ? 11.303 20.607 -14.734 1.00 84.75 179 HIS A C 1
ATOM 1459 O O . HIS A 1 179 ? 11.684 20.038 -15.754 1.00 84.75 179 HIS A O 1
ATOM 1465 N N . TRP A 1 180 ? 12.171 21.044 -13.821 1.00 87.00 180 TRP A N 1
ATOM 1466 C CA . TRP A 1 180 ? 13.616 21.037 -14.059 1.00 87.00 180 TRP A CA 1
ATOM 1467 C C . TRP A 1 180 ? 14.238 19.635 -14.011 1.00 87.00 180 TRP A C 1
ATOM 1469 O O . TRP A 1 180 ? 15.167 19.358 -14.770 1.00 87.00 180 TRP A O 1
ATOM 1479 N N . SER A 1 181 ? 13.714 18.725 -13.181 1.00 84.31 181 SER A N 1
ATOM 1480 C CA . SER A 1 181 ? 14.185 17.331 -13.160 1.00 84.31 181 SER A CA 1
ATOM 1481 C C . SER A 1 181 ? 13.847 16.590 -14.455 1.00 84.31 181 SER A C 1
ATOM 1483 O O . SER A 1 181 ? 14.713 15.901 -14.995 1.00 84.31 181 SER A O 1
ATOM 1485 N N . ALA A 1 182 ? 12.647 16.787 -15.014 1.00 86.38 182 ALA A N 1
ATOM 1486 C CA . ALA A 1 182 ? 12.269 16.202 -16.300 1.00 86.38 182 ALA A CA 1
ATOM 1487 C C . ALA A 1 182 ? 13.209 16.643 -17.433 1.00 86.38 182 ALA A C 1
ATOM 1489 O O . ALA A 1 182 ? 13.599 15.810 -18.247 1.00 86.38 182 ALA A O 1
ATOM 1490 N N . LEU A 1 183 ? 13.638 17.914 -17.450 1.00 89.81 183 LEU A N 1
ATOM 1491 C CA . LEU A 1 183 ? 14.616 18.410 -18.425 1.00 89.81 183 LEU A CA 1
ATOM 1492 C C . LEU A 1 183 ? 15.973 17.711 -18.291 1.00 89.81 183 LEU A C 1
ATOM 1494 O O . LEU A 1 183 ? 16.528 17.248 -19.286 1.00 89.81 183 LEU A O 1
ATOM 1498 N N . ALA A 1 184 ? 16.502 17.619 -17.068 1.00 88.19 184 ALA A N 1
ATOM 1499 C CA . ALA A 1 184 ? 17.787 16.970 -16.819 1.00 88.19 184 ALA A CA 1
ATOM 1500 C C . ALA A 1 184 ? 17.774 15.504 -17.289 1.00 88.19 184 ALA A C 1
ATOM 1502 O O . ALA A 1 184 ? 18.677 15.072 -18.007 1.00 88.19 184 ALA A O 1
ATOM 1503 N N . PHE A 1 185 ? 16.715 14.758 -16.959 1.00 85.69 185 PHE A N 1
ATOM 1504 C CA . PHE A 1 185 ? 16.563 13.374 -17.409 1.00 85.69 185 PHE A CA 1
ATOM 1505 C C . PHE A 1 185 ? 16.296 13.258 -18.915 1.00 85.69 185 PHE A C 1
ATOM 1507 O O . PHE A 1 185 ? 16.793 12.318 -19.530 1.00 85.69 185 PHE A O 1
ATOM 1514 N N . ALA A 1 186 ? 15.582 14.204 -19.537 1.00 87.81 186 ALA A N 1
ATOM 1515 C CA . ALA A 1 186 ? 15.374 14.222 -20.988 1.00 87.81 186 ALA A CA 1
ATOM 1516 C C . ALA A 1 186 ? 16.700 14.374 -21.750 1.00 87.81 186 ALA A C 1
ATOM 1518 O O . ALA A 1 186 ? 16.931 13.684 -22.744 1.00 87.81 186 ALA A O 1
ATOM 1519 N N . ILE A 1 187 ? 17.597 15.233 -21.257 1.00 88.38 187 ILE A N 1
ATOM 1520 C CA . ILE A 1 187 ? 18.940 15.414 -21.823 1.00 88.38 187 ILE A CA 1
ATOM 1521 C C . ILE A 1 187 ? 19.768 14.133 -21.667 1.00 88.38 187 ILE A C 1
ATOM 1523 O O . ILE A 1 187 ? 20.389 13.692 -22.630 1.00 88.38 187 ILE A O 1
ATOM 1527 N N . LEU A 1 188 ? 19.745 13.497 -20.491 1.00 85.31 188 LEU A N 1
ATOM 1528 C CA . LEU A 1 188 ? 20.435 12.219 -20.273 1.00 85.31 188 LEU A CA 1
ATOM 1529 C C . LEU A 1 188 ? 19.899 11.113 -21.195 1.00 85.31 188 LEU A C 1
ATOM 1531 O O . LEU A 1 188 ? 20.683 10.380 -21.797 1.00 85.31 188 LEU A O 1
ATOM 1535 N N . ALA A 1 189 ? 18.577 11.030 -21.368 1.00 84.19 189 ALA A N 1
ATOM 1536 C CA . ALA A 1 189 ? 17.942 10.054 -22.250 1.00 84.19 189 ALA A CA 1
ATOM 1537 C C . ALA A 1 189 ? 18.351 10.238 -23.723 1.00 84.19 189 ALA A C 1
ATOM 1539 O O . ALA A 1 189 ? 18.556 9.252 -24.434 1.00 84.19 189 ALA A O 1
ATOM 1540 N N . LEU A 1 190 ? 18.547 11.484 -24.177 1.00 86.31 190 LEU A N 1
ATOM 1541 C CA . LEU A 1 190 ? 19.029 11.770 -25.533 1.00 86.31 190 LEU A CA 1
ATOM 1542 C C . LEU A 1 190 ? 20.418 11.183 -25.803 1.00 86.31 190 LEU A C 1
ATOM 1544 O O . LEU A 1 190 ? 20.663 10.709 -26.912 1.00 86.31 190 LEU A O 1
ATOM 1548 N N . VAL A 1 191 ? 21.315 11.157 -24.811 1.00 86.25 191 VAL A N 1
ATOM 1549 C CA . VAL A 1 191 ? 22.649 10.559 -24.988 1.00 86.25 191 VAL A CA 1
ATOM 1550 C C . VAL A 1 191 ? 22.523 9.075 -25.347 1.00 86.25 191 VAL A C 1
ATOM 1552 O O . VAL A 1 191 ? 23.236 8.582 -26.224 1.00 86.25 191 VAL A O 1
ATOM 1555 N N . TRP A 1 192 ? 21.592 8.352 -24.718 1.00 81.19 192 TRP A N 1
ATOM 1556 C CA . TRP A 1 192 ? 21.403 6.923 -24.980 1.00 81.19 192 TRP A CA 1
ATOM 1557 C C . TRP A 1 192 ? 20.664 6.656 -26.294 1.00 81.19 192 TRP A C 1
ATOM 1559 O O . TRP A 1 192 ? 21.029 5.717 -27.003 1.00 81.19 192 TRP A O 1
ATOM 1569 N N . VAL A 1 193 ? 19.741 7.534 -26.705 1.00 84.62 193 VAL A N 1
ATOM 1570 C CA . VAL A 1 193 ? 19.170 7.509 -28.066 1.00 84.62 193 VAL A CA 1
ATOM 1571 C C . VAL A 1 193 ? 20.267 7.674 -29.121 1.00 84.62 193 VAL A C 1
ATOM 1573 O O . VAL A 1 193 ? 20.322 6.901 -30.077 1.00 84.62 193 VAL A O 1
ATOM 1576 N N . LEU A 1 194 ? 21.179 8.635 -28.937 1.00 85.75 194 LEU A N 1
ATOM 1577 C CA . LEU A 1 194 ? 22.295 8.863 -29.860 1.00 85.75 194 LEU A CA 1
ATOM 1578 C C . LEU A 1 194 ? 23.240 7.658 -29.923 1.00 85.75 194 LEU A C 1
ATOM 1580 O O . LEU A 1 194 ? 23.621 7.242 -31.017 1.00 85.75 194 LEU A O 1
ATOM 1584 N N . LYS A 1 195 ? 23.576 7.053 -28.777 1.00 82.69 195 LYS A N 1
ATOM 1585 C CA . LYS A 1 195 ? 24.383 5.823 -28.712 1.00 82.69 195 LYS A CA 1
ATOM 1586 C C . LYS A 1 195 ? 23.709 4.665 -29.461 1.00 82.69 195 LYS A C 1
ATOM 1588 O O . LYS A 1 195 ? 24.371 3.987 -30.248 1.00 82.69 195 LYS A O 1
ATOM 1593 N N . GLY A 1 196 ? 22.405 4.460 -29.262 1.00 79.62 196 GLY A N 1
ATOM 1594 C CA . GLY A 1 196 ? 21.631 3.428 -29.959 1.00 79.62 196 GLY A CA 1
ATOM 1595 C C . GLY A 1 196 ? 21.550 3.665 -31.471 1.00 79.62 196 GLY A C 1
ATOM 1596 O O . GLY A 1 196 ? 21.797 2.748 -32.257 1.00 79.62 196 GLY A O 1
ATOM 1597 N N . ALA A 1 197 ? 21.296 4.907 -31.892 1.00 82.62 197 ALA A N 1
ATOM 1598 C CA . ALA A 1 197 ? 21.258 5.297 -33.301 1.00 82.62 197 ALA A CA 1
ATOM 1599 C C . ALA A 1 197 ? 22.626 5.127 -33.982 1.00 82.62 197 ALA A C 1
ATOM 1601 O O . ALA A 1 197 ? 22.708 4.598 -35.091 1.00 82.62 197 ALA A O 1
ATOM 1602 N N . PHE A 1 198 ? 23.710 5.507 -33.301 1.00 82.31 198 PHE A N 1
ATOM 1603 C CA . PHE A 1 198 ? 25.079 5.319 -33.781 1.00 82.31 198 PHE A CA 1
ATOM 1604 C C . PHE A 1 198 ? 25.440 3.833 -33.919 1.00 82.31 198 PHE A C 1
ATOM 1606 O O . PHE A 1 198 ? 26.007 3.427 -34.934 1.00 82.31 198 PHE A O 1
ATOM 1613 N N . GLY A 1 199 ? 25.056 3.002 -32.944 1.00 77.44 199 GLY A N 1
ATOM 1614 C CA . GLY A 1 199 ? 25.232 1.549 -33.010 1.00 77.44 199 GLY A CA 1
ATOM 1615 C C . GLY A 1 199 ? 24.500 0.911 -34.196 1.00 77.44 199 GLY A C 1
ATOM 1616 O O . GLY A 1 199 ? 25.081 0.089 -34.907 1.00 77.44 199 GLY A O 1
ATOM 1617 N N . LEU A 1 200 ? 23.256 1.326 -34.461 1.00 76.06 200 LEU A N 1
ATOM 1618 C CA . LEU A 1 200 ? 22.486 0.873 -35.624 1.00 76.06 200 LEU A CA 1
ATOM 1619 C C . LEU A 1 200 ? 23.131 1.324 -36.943 1.00 76.06 200 LEU A C 1
ATOM 1621 O O . LEU A 1 200 ? 23.280 0.527 -37.868 1.00 76.06 200 LEU A O 1
ATOM 1625 N N . PHE A 1 201 ? 23.560 2.583 -37.015 1.00 78.62 201 PHE A N 1
ATOM 1626 C CA . PHE A 1 201 ? 24.183 3.158 -38.204 1.00 78.62 201 PHE A CA 1
ATOM 1627 C C . PHE A 1 201 ? 25.502 2.468 -38.574 1.00 78.62 201 PHE A C 1
ATOM 1629 O O . PHE A 1 201 ? 25.734 2.159 -39.745 1.00 78.62 201 PHE A O 1
ATOM 1636 N N . HIS A 1 202 ? 26.344 2.162 -37.584 1.00 75.88 202 HIS A N 1
ATOM 1637 C CA . HIS A 1 202 ? 27.581 1.411 -37.803 1.00 75.88 202 HIS A CA 1
ATOM 1638 C C . HIS A 1 202 ? 27.330 -0.044 -38.215 1.00 75.88 202 HIS A C 1
ATOM 1640 O O . HIS A 1 202 ? 28.027 -0.541 -39.100 1.00 75.88 202 HIS A O 1
ATOM 1646 N N . ARG A 1 203 ? 26.317 -0.719 -37.649 1.00 72.00 203 ARG A N 1
ATOM 1647 C CA . ARG A 1 203 ? 25.915 -2.067 -38.098 1.00 72.00 203 ARG A CA 1
ATOM 1648 C C . ARG A 1 203 ? 25.375 -2.057 -39.529 1.00 72.00 203 ARG A C 1
ATOM 1650 O O . ARG A 1 203 ? 25.761 -2.911 -40.321 1.00 72.00 203 ARG A O 1
ATOM 1657 N N . GLY A 1 204 ? 24.555 -1.066 -39.881 1.00 70.38 204 GLY A N 1
ATOM 1658 C CA . GLY A 1 204 ? 23.993 -0.908 -41.226 1.00 70.38 204 GLY A CA 1
ATOM 1659 C C . GLY A 1 204 ? 25.040 -0.578 -42.296 1.00 70.38 204 GLY A C 1
ATOM 1660 O O . GLY A 1 204 ? 24.938 -1.058 -43.420 1.00 70.38 204 GLY A O 1
ATOM 1661 N N . ARG A 1 205 ? 26.087 0.186 -41.949 1.00 69.31 205 ARG A N 1
ATOM 1662 C CA . ARG A 1 205 ? 27.213 0.482 -42.857 1.00 69.31 205 ARG A CA 1
ATOM 1663 C C . ARG A 1 205 ? 28.266 -0.623 -42.938 1.00 69.31 205 ARG A C 1
ATOM 1665 O O . ARG A 1 205 ? 28.997 -0.676 -43.920 1.00 69.31 205 ARG A O 1
ATOM 1672 N N . GLY A 1 206 ? 28.355 -1.489 -41.931 1.00 59.94 206 GLY A N 1
ATOM 1673 C CA . GLY A 1 206 ? 29.372 -2.539 -41.836 1.00 59.94 206 GLY A CA 1
ATOM 1674 C C . GLY A 1 206 ? 29.085 -3.823 -42.618 1.00 59.94 206 GLY A C 1
ATOM 1675 O O . GLY A 1 206 ? 29.932 -4.712 -42.604 1.00 59.94 206 GLY A O 1
ATOM 1676 N N . GLY A 1 207 ? 27.916 -3.973 -43.258 1.00 55.84 207 GLY A N 1
ATOM 1677 C CA . GLY A 1 207 ? 27.594 -5.116 -44.132 1.00 55.84 207 GLY A CA 1
ATOM 1678 C C . GLY A 1 207 ? 27.654 -6.508 -43.480 1.00 55.84 207 GLY A C 1
ATOM 1679 O O . GLY A 1 207 ? 27.516 -7.515 -44.165 1.00 55.84 207 GLY A O 1
ATOM 1680 N N . ARG A 1 208 ? 27.854 -6.597 -42.164 1.00 51.84 208 ARG A N 1
ATOM 1681 C CA . ARG A 1 208 ? 27.873 -7.848 -41.408 1.00 51.84 208 ARG A CA 1
ATOM 1682 C C . ARG A 1 208 ? 26.567 -7.981 -40.646 1.00 51.84 208 ARG A C 1
ATOM 1684 O O . ARG A 1 208 ? 26.504 -7.754 -39.441 1.00 51.84 208 ARG A O 1
ATOM 1691 N N . VAL A 1 209 ? 25.533 -8.401 -41.369 1.00 53.38 209 VAL A N 1
ATOM 1692 C CA . VAL A 1 209 ? 24.532 -9.281 -40.767 1.00 53.38 209 VAL A CA 1
ATOM 1693 C C . VAL A 1 209 ? 25.293 -10.565 -40.442 1.00 53.38 209 VAL A C 1
ATOM 1695 O O . VAL A 1 209 ? 25.494 -11.421 -41.298 1.00 53.38 209 VAL A O 1
ATOM 1698 N N . ALA A 1 210 ? 25.851 -10.639 -39.235 1.00 54.41 210 ALA A N 1
ATOM 1699 C CA . ALA A 1 210 ? 26.290 -11.909 -38.689 1.00 54.41 210 ALA A CA 1
ATOM 1700 C C . ALA A 1 210 ? 25.010 -12.706 -38.423 1.00 54.41 210 ALA A C 1
ATOM 1702 O O . ALA A 1 210 ? 24.374 -12.531 -37.386 1.00 54.41 210 ALA A O 1
ATOM 1703 N N . LEU A 1 211 ? 24.594 -13.503 -39.410 1.00 51.59 211 LEU A N 1
ATOM 1704 C CA . LEU A 1 211 ? 23.741 -14.656 -39.154 1.00 51.59 211 LEU A CA 1
ATOM 1705 C C . LEU A 1 211 ? 24.463 -15.451 -38.064 1.00 51.59 211 LEU A C 1
ATOM 1707 O O . LEU A 1 211 ? 25.662 -15.714 -38.206 1.00 51.59 211 LEU A O 1
ATOM 1711 N N . GLY A 1 212 ? 23.788 -15.698 -36.942 1.00 47.31 212 GLY A N 1
ATOM 1712 C CA . GLY A 1 212 ? 24.372 -16.446 -35.835 1.00 47.31 212 GLY A CA 1
ATOM 1713 C C . GLY A 1 212 ? 24.932 -17.770 -36.345 1.00 47.31 212 GLY A C 1
ATOM 1714 O O . GLY A 1 212 ? 24.393 -18.352 -37.287 1.00 47.31 212 GLY A O 1
ATOM 1715 N N . ASP A 1 213 ? 26.014 -18.246 -35.734 1.00 55.16 213 ASP A N 1
ATOM 1716 C CA . ASP A 1 213 ? 26.682 -19.496 -36.120 1.00 55.16 213 ASP A CA 1
ATOM 1717 C C . ASP A 1 213 ? 25.735 -20.722 -36.129 1.00 55.16 213 ASP A C 1
ATOM 1719 O O . ASP A 1 213 ? 26.059 -21.743 -36.728 1.00 55.16 213 ASP A O 1
ATOM 1723 N N . GLU A 1 214 ? 24.533 -20.605 -35.551 1.00 55.75 214 GLU A N 1
ATOM 1724 C CA . GLU A 1 214 ? 23.445 -21.591 -35.612 1.00 55.75 214 GLU A CA 1
ATOM 1725 C C . GLU A 1 214 ? 22.905 -21.840 -37.037 1.00 55.75 214 GLU A C 1
ATOM 1727 O O . GLU A 1 214 ? 22.518 -22.964 -37.348 1.00 55.75 214 GLU A O 1
ATOM 1732 N N . GLU A 1 215 ? 22.937 -20.853 -37.942 1.00 51.78 215 GLU A N 1
ATOM 1733 C CA . GLU A 1 215 ? 22.481 -21.012 -39.340 1.00 51.78 215 GLU A CA 1
ATOM 1734 C C . GLU A 1 215 ? 23.588 -21.561 -40.266 1.00 51.78 215 GLU A C 1
ATOM 1736 O O . GLU A 1 215 ? 23.357 -21.876 -41.433 1.00 51.78 215 GLU A O 1
ATOM 1741 N N . ARG A 1 216 ? 24.811 -21.716 -39.735 1.00 52.94 216 ARG A N 1
ATOM 1742 C CA . ARG A 1 216 ? 25.946 -22.381 -40.397 1.00 52.94 216 ARG A CA 1
ATOM 1743 C C . ARG A 1 216 ? 26.096 -23.848 -39.998 1.00 52.94 216 ARG A C 1
ATOM 1745 O O . ARG A 1 216 ? 27.116 -24.456 -40.328 1.00 52.94 216 ARG A O 1
ATOM 1752 N N . ALA A 1 217 ? 25.115 -24.434 -39.313 1.00 63.56 217 ALA A N 1
ATOM 1753 C CA . ALA A 1 217 ? 25.073 -25.880 -39.160 1.00 63.56 217 ALA A CA 1
ATOM 1754 C C . ALA A 1 217 ? 24.847 -26.515 -40.550 1.00 63.56 217 ALA A C 1
ATOM 1756 O O . ALA A 1 217 ? 23.847 -26.204 -41.203 1.00 63.56 217 ALA A O 1
ATOM 1757 N N . PRO A 1 218 ? 25.761 -27.364 -41.055 1.00 62.91 218 PRO A N 1
ATOM 1758 C CA . PRO A 1 218 ? 25.544 -28.040 -42.326 1.00 62.91 218 PRO A CA 1
ATOM 1759 C C . PRO A 1 218 ? 24.301 -28.933 -42.220 1.00 62.91 218 PRO A C 1
ATOM 1761 O O . PRO A 1 218 ? 24.237 -29.822 -41.376 1.00 62.91 218 PRO A O 1
ATOM 1764 N N . LEU A 1 219 ? 23.317 -28.714 -43.098 1.00 66.88 219 LEU A N 1
ATOM 1765 C CA . LEU A 1 219 ? 22.169 -29.608 -43.288 1.00 66.88 219 LEU A CA 1
ATOM 1766 C C . LEU A 1 219 ? 22.599 -30.872 -44.049 1.00 66.88 219 LEU A C 1
ATOM 1768 O O . LEU A 1 219 ? 22.148 -31.107 -45.170 1.00 66.88 219 LEU A O 1
ATOM 1772 N N . VAL A 1 220 ? 23.511 -31.665 -43.483 1.00 65.31 220 VAL A N 1
ATOM 1773 C CA . VAL A 1 220 ? 23.909 -32.949 -44.070 1.00 65.31 220 VAL A CA 1
ATOM 1774 C C . VAL A 1 220 ? 24.293 -33.957 -42.985 1.00 65.31 220 VAL A C 1
ATOM 1776 O O . VAL A 1 220 ? 25.264 -33.728 -42.272 1.00 65.31 220 VAL A O 1
ATOM 1779 N N . GLY A 1 221 ? 23.571 -35.087 -42.972 1.00 52.75 221 GLY A N 1
ATOM 1780 C CA . GLY A 1 221 ? 24.079 -36.423 -42.613 1.00 52.75 221 GLY A CA 1
ATOM 1781 C C . GLY A 1 221 ? 24.165 -36.765 -41.139 1.00 52.75 221 GLY A C 1
ATOM 1782 O O . GLY A 1 221 ? 25.264 -36.577 -40.580 1.00 52.75 221 GLY A O 1
#

Foldseek 3Di:
DPPDALCVLVVQLVLLVVLLVPQQVVLCDDDDDPCVLSNVLSVLQVLLSVCCSPPLSVCLVPVQLNCLSSVLSVLRRVLVVCVVVVVVVVNVVSLVVNLVSLVVSQCSCVPVPDDPDPSCCRNRNVSSVSVNVVSVVVVVVVVVVVLVVCLQPPLVSLVVLLVVLVVQLVPPPPDPVSNVVSVVVSVVSVVSNVVVVVVVVCVVVVPDPPPDCVVVPDPDD

Sequence (221 aa):
MADSTWKDGILLKITNVLVYFLFLGSNIYTPPGPFLIWSLIHVLLLGTVIYQFFPGGKATVVDAISWRFPLLAILNAVYINVWASQHYIVAFIFSLLVSSAVTHIYYIVKKHHSPQSYADELFIHLPFSLYHWMDNCVWTKVFVFLAFFFLEGDLPASIAIAWSLWAIFVHQKSSAFVHWSALAFAILALVWVLKGAFGLFHRGRGGRVALGDEERAPLVG

Secondary structure (DSSP, 8-state):
-----TTTTHHHHHHHHHHIIIIIGGGG---SSTTHHHHHHHHHHHHHHHHTTSHHHIIIIIIIITTHHHHHHHHHHHHHHHHHTT-HHHHHHHHHHHHHHHHHHHHHHHHH----SHHHIIIIIHHHHHHHHHHHHHHHHHHHHHHHHHHHH-HHHHHHHHHHHHHHHHH--S-HHHHHHHHHHHHHHHHHHHHHHHHHHHHHHS------GGGGS----

pLDDT: mean 83.12, std 12.41, range [47.31, 96.0]

Radius of gyration: 25.07 Å; chains: 1; bounding box: 58×60×63 Å